Protein AF-A0AAD8H4C6-F1 (afdb_monomer_lite)

Foldseek 3Di:
DDDDDDDDDDDDDVCVVVVVVVCVVPDPPPVVVVVVLVVLLVCLLLCLLLQLLLQLLLVCLQDLDLVVSLVSSVVSLVVVLVVQLVVQLVVLVVQLVVLVVVLVVCVVVVVDDPVRSVVSVVPRDDSNVSSVSSSVSSNNSNVQLNVLSVPPSDSVVSSCSSLVVLVVVLVPDPDPCSVVSVVVNVVSVVVSVVSSVVSNVVSVVD

Sequence (206 aa):
MAVAIKVHDQPTKDLEEQTTKTLEVEEAFDYSKRSQWLRAYVLGANDGLLSTAALMMGVGAVKKDNKTMILTEITGLVAGACSMAIGEFVSVYSQYDTEMQQIKRESLHGNITKAELEVKKKKVPSPLKAAGTLAFMFAIGAVVPLLAAAFVMDYHVRLMVVIGFGGLSAMFGKAPMVKSILRVLVGGWLAMGITFGLTKLVGSGL

Radius of gyration: 26.82 Å; chains: 1; bounding box: 49×39×108 Å

Structure (mmCIF, N/CA/C/O backbone):
data_AF-A0AAD8H4C6-F1
#
_entry.id   AF-A0AAD8H4C6-F1
#
loop_
_atom_site.group_PDB
_atom_site.id
_atom_site.type_symbol
_atom_site.label_atom_id
_atom_site.label_alt_id
_atom_site.label_comp_id
_atom_site.label_asym_id
_atom_site.label_entity_id
_atom_site.label_seq_id
_atom_site.pdbx_PDB_ins_code
_atom_site.Cartn_x
_atom_site.Cartn_y
_atom_site.Cartn_z
_atom_site.occupancy
_atom_site.B_iso_or_equiv
_atom_site.auth_seq_id
_atom_site.auth_comp_id
_atom_site.auth_asym_id
_atom_site.auth_atom_id
_atom_site.pdbx_PDB_model_num
ATOM 1 N N . MET A 1 1 ? 7.008 19.297 -76.834 1.00 34.94 1 MET A N 1
ATOM 2 C CA . MET A 1 1 ? 7.487 20.622 -76.382 1.00 34.94 1 MET A CA 1
ATOM 3 C C . MET A 1 1 ? 6.260 21.483 -76.103 1.00 34.94 1 MET A C 1
ATOM 5 O O . MET A 1 1 ? 5.311 21.371 -76.865 1.00 34.94 1 MET A O 1
ATOM 9 N N . ALA A 1 2 ? 6.312 22.287 -75.037 1.00 29.27 2 ALA A N 1
ATOM 10 C CA . ALA A 1 2 ? 5.263 23.121 -74.425 1.00 29.27 2 ALA A CA 1
ATOM 11 C C . ALA A 1 2 ? 4.430 22.473 -73.295 1.00 29.27 2 ALA A C 1
ATOM 13 O O . ALA A 1 2 ? 3.871 21.389 -73.414 1.00 29.27 2 ALA A O 1
ATOM 14 N N . VAL A 1 3 ? 4.449 23.203 -72.178 1.00 39.72 3 VAL A N 1
ATOM 15 C CA . VAL A 1 3 ? 3.975 22.936 -70.817 1.00 39.72 3 VAL A CA 1
ATOM 16 C C . VAL A 1 3 ? 2.551 23.472 -70.654 1.00 39.72 3 VAL A C 1
ATOM 18 O O . VAL A 1 3 ? 2.250 24.541 -71.178 1.00 39.72 3 VAL A O 1
ATOM 21 N N . ALA A 1 4 ? 1.716 22.812 -69.849 1.00 31.25 4 ALA A N 1
ATOM 22 C CA . ALA A 1 4 ? 0.546 23.446 -69.243 1.00 31.25 4 ALA A CA 1
ATOM 23 C C . ALA A 1 4 ? 0.396 22.982 -67.787 1.00 31.25 4 ALA A C 1
ATOM 25 O O . ALA A 1 4 ? -0.053 21.875 -67.505 1.00 31.25 4 ALA A O 1
ATOM 26 N N . ILE A 1 5 ? 0.801 23.852 -66.862 1.00 40.16 5 ILE A N 1
ATOM 27 C CA . ILE A 1 5 ? 0.439 23.777 -65.448 1.00 40.16 5 ILE A CA 1
ATOM 28 C C . ILE A 1 5 ? -1.010 24.265 -65.342 1.00 40.16 5 ILE A C 1
ATOM 30 O O . ILE A 1 5 ? -1.299 25.415 -65.677 1.00 40.16 5 ILE A O 1
ATOM 34 N N . LYS A 1 6 ? -1.915 23.413 -64.856 1.00 32.06 6 LYS A N 1
ATOM 35 C CA . LYS A 1 6 ? -3.229 23.823 -64.349 1.00 32.06 6 LYS A CA 1
ATOM 36 C C . LYS A 1 6 ? -3.368 23.279 -62.927 1.00 32.06 6 LYS A C 1
ATOM 38 O O . LYS A 1 6 ? -3.459 22.076 -62.720 1.00 32.06 6 LYS A O 1
ATOM 43 N N . VAL A 1 7 ? -3.300 24.194 -61.966 1.00 45.22 7 VAL A N 1
ATOM 44 C CA . VAL A 1 7 ? -3.609 23.997 -60.542 1.00 45.22 7 VAL A CA 1
ATOM 45 C C . VAL A 1 7 ? -5.081 24.383 -60.312 1.00 45.22 7 VAL A C 1
ATOM 47 O O . VAL A 1 7 ? -5.582 25.239 -61.043 1.00 45.22 7 VAL A O 1
ATOM 50 N N . HIS A 1 8 ? -5.679 23.798 -59.259 1.00 32.38 8 HIS A N 1
ATOM 51 C CA . HIS A 1 8 ? -7.056 23.863 -58.708 1.00 32.38 8 HIS A CA 1
ATOM 52 C C . HIS A 1 8 ? -8.001 22.756 -59.212 1.00 32.38 8 HIS A C 1
ATOM 54 O O . HIS A 1 8 ? -8.168 22.614 -60.415 1.00 32.38 8 HIS A O 1
ATOM 60 N N . ASP A 1 9 ? -8.622 21.922 -58.361 1.00 35.44 9 ASP A N 1
ATOM 61 C CA . ASP A 1 9 ? -9.291 22.248 -57.086 1.00 35.44 9 ASP A CA 1
ATOM 62 C C . ASP A 1 9 ? -9.455 20.995 -56.165 1.00 35.44 9 ASP A C 1
ATOM 64 O O . ASP A 1 9 ? -10.153 20.067 -56.547 1.00 35.44 9 ASP A O 1
ATOM 68 N N . GLN A 1 10 ? -8.719 20.962 -55.032 1.00 32.72 10 GLN A N 1
ATOM 69 C CA . GLN A 1 10 ? -9.034 20.518 -53.638 1.00 32.72 10 GLN A CA 1
ATOM 70 C C . GLN A 1 10 ? -9.914 19.235 -53.343 1.00 32.72 10 GLN A C 1
ATOM 72 O O . GLN A 1 10 ? -10.581 18.688 -54.207 1.00 32.72 10 GLN A O 1
ATOM 77 N N . PRO A 1 11 ? -10.019 18.721 -52.092 1.00 44.47 11 PRO A N 1
ATOM 78 C CA . PRO A 1 11 ? -8.997 17.984 -51.329 1.00 44.47 11 PRO A CA 1
ATOM 79 C C . PRO A 1 11 ? -9.615 16.913 -50.387 1.00 44.47 11 PRO A C 1
ATOM 81 O O . PRO A 1 11 ? -10.035 17.263 -49.294 1.00 44.47 11 PRO A O 1
ATOM 84 N N . THR A 1 12 ? -9.734 15.623 -50.707 1.00 40.59 12 THR A N 1
ATOM 85 C CA . THR A 1 12 ? -10.383 14.726 -49.701 1.00 40.59 12 THR A CA 1
ATOM 86 C C . THR A 1 12 ? -9.982 13.264 -49.685 1.00 40.59 12 THR A C 1
ATOM 88 O O . THR A 1 12 ? -10.080 12.660 -48.624 1.00 40.59 12 THR A O 1
ATOM 91 N N . LYS A 1 13 ? -9.493 12.669 -50.776 1.00 34.38 13 LYS A N 1
ATOM 92 C CA . LYS A 1 13 ? -9.275 11.210 -50.774 1.00 34.38 13 LYS A CA 1
ATOM 93 C C . LYS A 1 13 ? -7.945 10.759 -50.172 1.00 34.38 13 LYS A C 1
ATOM 95 O O . LYS A 1 13 ? -7.903 9.722 -49.521 1.00 34.38 13 LYS A O 1
ATOM 100 N N . ASP A 1 14 ? -6.898 11.570 -50.281 1.00 37.19 14 ASP A N 1
ATOM 101 C CA . ASP A 1 14 ? -5.574 11.197 -49.759 1.00 37.19 14 ASP A CA 1
ATOM 102 C C . ASP A 1 14 ? -5.462 11.414 -48.240 1.00 37.19 14 ASP A C 1
ATOM 104 O O . ASP A 1 14 ? -4.653 10.777 -47.567 1.00 37.19 14 ASP A O 1
ATOM 108 N N . LEU A 1 15 ? -6.309 12.293 -47.690 1.00 39.88 15 LEU A N 1
ATOM 109 C CA . LEU A 1 15 ? -6.414 12.534 -46.252 1.00 39.88 15 LEU A CA 1
ATOM 110 C C . LEU A 1 15 ? -7.158 11.402 -45.544 1.00 39.88 15 LEU A C 1
ATOM 112 O O . LEU A 1 15 ? -6.781 11.087 -44.425 1.00 39.88 15 LEU A O 1
ATOM 116 N N . GLU A 1 16 ? -8.147 10.750 -46.159 1.00 37.53 16 GLU A N 1
ATOM 117 C CA . GLU A 1 16 ? -8.833 9.612 -45.530 1.00 37.53 16 GLU A CA 1
ATOM 118 C C . GLU A 1 16 ? -7.970 8.347 -45.551 1.00 37.53 16 GLU A C 1
ATOM 120 O O . GLU A 1 16 ? -7.850 7.687 -44.527 1.00 37.53 16 GLU A O 1
ATOM 125 N N . GLU A 1 17 ? -7.261 8.053 -46.644 1.00 33.56 17 GLU A N 1
ATOM 126 C CA . GLU A 1 17 ? -6.448 6.831 -46.725 1.00 33.56 17 GLU A CA 1
ATOM 127 C C . GLU A 1 17 ? -5.154 6.924 -45.887 1.00 33.56 17 GLU A C 1
ATOM 129 O O . GLU A 1 17 ? -4.733 5.939 -45.275 1.00 33.56 17 GLU A O 1
ATOM 134 N N . GLN A 1 18 ? -4.561 8.121 -45.752 1.00 32.34 18 GLN A N 1
ATOM 135 C CA . GLN A 1 18 ? -3.471 8.359 -44.795 1.00 32.34 18 GLN A CA 1
ATOM 136 C C . GLN A 1 18 ? -3.962 8.510 -43.352 1.00 32.34 18 GLN A C 1
ATOM 138 O O . GLN A 1 18 ? -3.238 8.110 -42.443 1.00 32.34 18 GLN A O 1
ATOM 143 N N . THR A 1 19 ? -5.176 9.012 -43.108 1.00 33.19 19 THR A N 1
ATOM 144 C CA . THR A 1 19 ? -5.755 9.033 -41.754 1.00 33.19 19 THR A CA 1
ATOM 145 C C . THR A 1 19 ? -6.093 7.615 -41.301 1.00 33.19 19 THR A C 1
ATOM 147 O O . THR A 1 19 ? -5.729 7.255 -40.191 1.00 33.19 19 THR A O 1
ATOM 150 N N . THR A 1 20 ? -6.632 6.745 -42.161 1.00 30.27 20 THR A N 1
ATOM 151 C CA . THR A 1 20 ? -6.874 5.333 -41.821 1.00 30.27 20 THR A CA 1
ATOM 152 C C . THR A 1 20 ? -5.569 4.566 -41.591 1.00 30.27 20 THR A C 1
ATOM 154 O O . THR A 1 20 ? -5.456 3.873 -40.587 1.00 30.27 20 THR A O 1
ATOM 157 N N . LYS A 1 21 ? -4.517 4.768 -42.400 1.00 32.38 21 LYS A N 1
ATOM 158 C CA . LYS A 1 21 ? -3.215 4.106 -42.158 1.00 32.38 21 LYS A CA 1
ATOM 159 C C . LYS A 1 21 ? -2.397 4.688 -40.999 1.00 32.38 21 LYS A C 1
ATOM 161 O O . LYS A 1 21 ? -1.545 3.992 -40.454 1.00 32.38 21 LYS A O 1
ATOM 166 N N . THR A 1 22 ? -2.640 5.939 -40.612 1.00 31.98 22 THR A N 1
ATOM 167 C CA . THR A 1 22 ? -2.015 6.558 -39.426 1.00 31.98 22 THR A CA 1
ATOM 168 C C . THR A 1 22 ? -2.805 6.245 -38.147 1.00 31.98 22 THR A C 1
ATOM 170 O O . THR A 1 22 ? -2.231 6.260 -37.061 1.00 31.98 22 THR A O 1
ATOM 173 N N . LEU A 1 23 ? -4.087 5.882 -38.272 1.00 36.38 23 LEU A N 1
ATOM 174 C CA . LEU A 1 23 ? -4.928 5.362 -37.190 1.00 36.38 23 LEU A CA 1
ATOM 175 C C . LEU A 1 23 ? -4.819 3.834 -37.014 1.00 36.38 23 LEU A C 1
ATOM 177 O O . LEU A 1 23 ? -5.221 3.319 -35.984 1.00 36.38 23 LEU A O 1
ATOM 181 N N . GLU A 1 24 ? -4.202 3.098 -37.942 1.00 34.03 24 GLU A N 1
ATOM 182 C CA . GLU A 1 24 ? -3.930 1.653 -37.802 1.00 34.03 24 GLU A CA 1
ATOM 183 C C . GLU A 1 24 ? -2.585 1.321 -37.122 1.00 34.03 24 GLU A C 1
ATOM 185 O O . GLU A 1 24 ? -2.180 0.161 -37.052 1.00 34.03 24 GLU A O 1
ATOM 190 N N . VAL A 1 25 ? -1.909 2.316 -36.535 1.00 37.41 25 VAL A N 1
ATOM 191 C CA . VAL A 1 25 ? -0.933 2.070 -35.448 1.00 37.41 25 VAL A CA 1
ATOM 192 C C . VAL A 1 25 ? -1.617 2.231 -34.076 1.00 37.41 25 VAL A C 1
ATOM 194 O O . VAL A 1 25 ? -0.977 2.486 -33.057 1.00 37.41 25 VAL A O 1
ATOM 197 N N . GLU A 1 26 ? -2.944 2.083 -34.041 1.00 36.41 26 GLU A N 1
ATOM 198 C CA . GLU A 1 26 ? -3.724 1.834 -32.837 1.00 36.41 26 GLU A CA 1
ATOM 199 C C . GLU A 1 26 ? -3.529 0.372 -32.403 1.00 36.41 26 GLU A C 1
ATOM 201 O O . GLU A 1 26 ? -3.857 -0.580 -33.103 1.00 36.41 26 GLU A O 1
ATOM 206 N N . GLU A 1 27 ? -2.935 0.228 -31.221 1.00 38.06 27 GLU A N 1
ATOM 207 C CA . GLU A 1 27 ? -3.156 -0.890 -30.310 1.00 38.06 27 GLU A CA 1
ATOM 208 C C . GLU A 1 27 ? -2.988 -2.315 -30.868 1.00 38.06 27 GLU A C 1
ATOM 210 O O . GLU A 1 27 ? -3.925 -3.109 -30.941 1.00 38.06 27 GLU A O 1
ATOM 215 N N . ALA A 1 28 ? -1.737 -2.773 -30.945 1.00 36.06 28 ALA A N 1
ATOM 216 C CA . ALA A 1 28 ? -1.475 -4.079 -30.341 1.00 36.06 28 ALA A CA 1
ATOM 217 C C . ALA A 1 28 ? -1.729 -3.935 -28.827 1.00 36.06 28 ALA A C 1
ATOM 219 O O . ALA A 1 28 ? -0.815 -3.636 -28.055 1.00 36.06 28 ALA A O 1
ATOM 220 N N . PHE A 1 29 ? -2.997 -4.034 -28.420 1.00 45.34 29 PHE A N 1
ATOM 221 C CA . PHE A 1 29 ? -3.447 -3.929 -27.038 1.00 45.34 29 PHE A CA 1
ATOM 222 C C . PHE A 1 29 ? -2.727 -5.001 -26.213 1.00 45.34 29 PHE A C 1
ATOM 224 O O . PHE A 1 29 ? -3.075 -6.181 -26.239 1.00 45.34 29 PHE A O 1
ATOM 231 N N . ASP A 1 30 ? -1.666 -4.608 -25.510 1.00 53.47 30 ASP A N 1
ATOM 232 C CA . ASP A 1 30 ? -0.865 -5.497 -24.672 1.00 53.47 30 ASP A CA 1
ATOM 233 C C . ASP A 1 30 ? -1.670 -5.833 -23.402 1.00 53.47 30 ASP A C 1
ATOM 235 O O . ASP A 1 30 ? -1.507 -5.231 -22.335 1.00 53.47 30 ASP A O 1
ATOM 239 N N . TYR A 1 31 ? -2.611 -6.775 -23.540 1.00 59.66 31 TYR A N 1
ATOM 240 C CA . TYR A 1 31 ? -3.469 -7.279 -22.463 1.00 59.66 31 TYR A CA 1
ATOM 241 C C . TYR A 1 31 ? -2.648 -7.750 -21.254 1.00 59.66 31 TYR A C 1
ATOM 243 O O . TYR A 1 31 ? -3.082 -7.567 -20.113 1.00 59.66 31 TYR A O 1
ATOM 251 N N . SER A 1 32 ? -1.448 -8.298 -21.482 1.00 60.59 32 SER A N 1
ATOM 252 C CA . SER A 1 32 ? -0.528 -8.724 -20.421 1.00 60.59 32 SER A CA 1
ATOM 253 C C . SER A 1 32 ? -0.016 -7.538 -19.618 1.00 60.59 32 SER A C 1
ATOM 255 O O . SER A 1 32 ? -0.129 -7.538 -18.389 1.00 60.59 32 SER A O 1
ATOM 257 N N . LYS A 1 33 ? 0.456 -6.483 -20.291 1.00 62.78 33 LYS A N 1
ATOM 258 C CA . LYS A 1 33 ? 0.896 -5.261 -19.613 1.00 62.78 33 LYS A CA 1
ATOM 259 C C . LYS A 1 33 ? -0.275 -4.609 -18.879 1.00 62.78 33 LYS A C 1
ATOM 261 O O . LYS A 1 33 ? -0.179 -4.364 -17.681 1.00 62.78 33 LYS A O 1
ATOM 266 N N . ARG A 1 34 ? -1.436 -4.434 -19.512 1.00 65.25 34 ARG A N 1
ATOM 267 C CA . ARG A 1 34 ? -2.611 -3.857 -18.834 1.00 65.25 34 ARG A CA 1
ATOM 268 C C . ARG A 1 34 ? -3.037 -4.675 -17.606 1.00 65.25 34 ARG A C 1
ATOM 270 O O . ARG A 1 34 ? -3.344 -4.089 -16.572 1.00 65.25 34 ARG A O 1
ATOM 277 N N . SER A 1 35 ? -2.983 -6.007 -17.677 1.00 64.06 35 SER A N 1
ATOM 278 C CA . SER A 1 35 ? -3.280 -6.895 -16.546 1.00 64.06 35 SER A CA 1
ATOM 279 C C . SER A 1 35 ? -2.246 -6.805 -15.418 1.00 64.06 35 SER A C 1
ATOM 281 O O . SER A 1 35 ? -2.625 -6.868 -14.248 1.00 64.06 35 SER A O 1
ATOM 283 N N . GLN A 1 36 ? -0.954 -6.668 -15.731 1.00 68.62 36 GLN A N 1
ATOM 284 C CA . GLN A 1 36 ? 0.105 -6.530 -14.723 1.00 68.62 36 GLN A CA 1
ATOM 285 C C . GLN A 1 36 ? -0.008 -5.211 -13.962 1.00 68.62 36 GLN A C 1
ATOM 287 O O . GLN A 1 36 ? 0.044 -5.207 -12.733 1.00 68.62 36 GLN A O 1
ATOM 292 N N . TRP A 1 37 ? -0.230 -4.111 -14.679 1.00 70.75 37 TRP A N 1
ATOM 293 C CA . TRP A 1 37 ? -0.406 -2.808 -14.053 1.00 70.75 37 TRP A CA 1
ATOM 294 C C . TRP A 1 37 ? -1.707 -2.785 -13.247 1.00 70.75 37 TRP A C 1
ATOM 296 O O . TRP A 1 37 ? -1.669 -2.461 -12.065 1.00 70.75 37 TRP A O 1
ATOM 306 N N . LEU A 1 38 ? -2.830 -3.252 -13.815 1.00 75.44 38 LEU A N 1
ATOM 307 C CA . LEU A 1 38 ? -4.114 -3.366 -13.106 1.00 75.44 38 LEU A CA 1
ATOM 308 C C . LEU A 1 38 ? -3.999 -4.182 -11.811 1.00 75.44 38 LEU A C 1
ATOM 310 O O . LEU A 1 38 ? -4.595 -3.816 -10.802 1.00 75.44 38 LEU A O 1
ATOM 314 N N . ARG A 1 39 ? -3.208 -5.260 -11.811 1.00 76.19 39 ARG A N 1
ATOM 315 C CA . ARG A 1 39 ? -2.949 -6.055 -10.604 1.00 76.19 39 ARG A CA 1
ATOM 316 C C . ARG A 1 39 ? -2.240 -5.235 -9.533 1.00 76.19 39 ARG A C 1
ATOM 318 O O . ARG A 1 39 ? -2.649 -5.310 -8.381 1.00 76.19 39 ARG A O 1
ATOM 325 N N . ALA A 1 40 ? -1.220 -4.462 -9.895 1.00 76.38 40 ALA A N 1
ATOM 326 C CA . ALA A 1 40 ? -0.517 -3.596 -8.952 1.00 76.38 40 ALA A CA 1
ATOM 327 C C . ALA A 1 40 ? -1.454 -2.530 -8.354 1.00 76.38 40 ALA A C 1
ATOM 329 O O . ALA A 1 40 ? -1.479 -2.359 -7.139 1.00 76.38 40 ALA A O 1
ATOM 330 N N . TYR A 1 41 ? -2.300 -1.894 -9.175 1.00 80.00 41 TYR A N 1
ATOM 331 C CA . TYR A 1 41 ? -3.308 -0.933 -8.699 1.00 80.00 41 TYR A CA 1
ATOM 332 C C . TYR A 1 41 ? -4.282 -1.560 -7.690 1.00 80.00 41 TYR A C 1
ATOM 334 O O . TYR A 1 41 ? -4.514 -1.006 -6.616 1.00 80.00 41 TYR A O 1
ATOM 342 N N . VAL A 1 42 ? -4.840 -2.727 -8.030 1.00 79.50 42 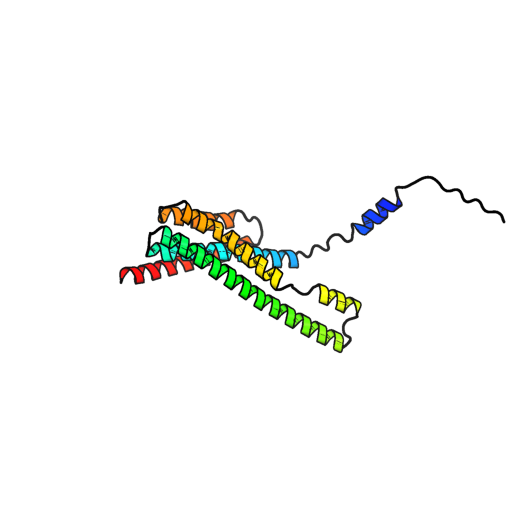VAL A N 1
ATOM 343 C CA . VAL A 1 42 ? -5.817 -3.435 -7.187 1.00 79.50 42 VAL A CA 1
ATOM 344 C C . VAL A 1 42 ? -5.184 -3.917 -5.883 1.00 79.50 42 VAL A C 1
ATOM 346 O O . VAL A 1 42 ? -5.808 -3.788 -4.833 1.00 79.50 42 VAL A O 1
ATOM 349 N N . LEU A 1 43 ? -3.955 -4.440 -5.931 1.00 79.31 43 LEU A N 1
ATOM 350 C CA . LEU A 1 43 ? -3.222 -4.837 -4.727 1.00 79.31 43 LEU A CA 1
ATOM 351 C C . LEU A 1 43 ? -2.939 -3.628 -3.831 1.00 79.31 43 LEU A C 1
ATOM 353 O O . LEU A 1 43 ? -3.213 -3.706 -2.643 1.00 79.31 43 LEU A O 1
ATOM 357 N N . GLY A 1 44 ? -2.516 -2.496 -4.404 1.00 84.38 44 GLY A N 1
ATOM 358 C CA . GLY A 1 44 ? -2.340 -1.233 -3.679 1.00 84.38 44 GLY A CA 1
ATOM 359 C C . GLY A 1 44 ? -3.582 -0.819 -2.898 1.00 84.38 44 GLY A C 1
ATOM 360 O O . GLY A 1 44 ? -3.527 -0.632 -1.684 1.00 84.38 44 GLY A O 1
ATOM 361 N N . ALA A 1 45 ? -4.723 -0.729 -3.582 1.00 86.12 45 ALA A N 1
ATOM 362 C CA . ALA A 1 45 ? -5.982 -0.345 -2.949 1.00 86.12 45 ALA A CA 1
ATOM 363 C C . ALA A 1 45 ? -6.455 -1.359 -1.898 1.00 86.12 45 ALA A C 1
ATOM 365 O O . ALA A 1 45 ? -6.909 -0.976 -0.820 1.00 86.12 45 ALA A O 1
ATOM 366 N N . ASN A 1 46 ? -6.330 -2.655 -2.178 1.00 84.88 46 ASN A N 1
ATOM 367 C CA . ASN A 1 46 ? -6.715 -3.685 -1.224 1.00 84.88 46 ASN A CA 1
ATOM 368 C C . ASN A 1 46 ? -5.828 -3.672 0.028 1.00 84.88 46 ASN A C 1
ATOM 370 O O . ASN A 1 46 ? -6.344 -3.798 1.136 1.00 84.88 46 ASN A O 1
ATOM 374 N N . ASP A 1 47 ? -4.519 -3.503 -0.138 1.00 87.06 47 ASP A N 1
ATOM 375 C CA . ASP A 1 47 ? -3.582 -3.444 0.980 1.00 87.06 47 ASP A CA 1
ATOM 376 C C . ASP A 1 47 ? -3.882 -2.234 1.863 1.00 87.06 47 ASP A C 1
ATOM 378 O O . ASP A 1 47 ? -3.956 -2.393 3.078 1.00 87.06 47 ASP A O 1
ATOM 382 N N . GLY A 1 48 ? -4.176 -1.071 1.269 1.00 89.56 48 GLY A N 1
ATOM 383 C CA . GLY A 1 48 ? -4.596 0.124 2.006 1.00 89.56 48 GLY A CA 1
ATOM 384 C C . GLY A 1 48 ? -5.863 -0.084 2.829 1.00 89.56 48 GLY A C 1
ATOM 385 O O . GLY A 1 48 ? -5.902 0.272 4.010 1.00 89.56 48 GLY A O 1
ATOM 386 N N . LEU A 1 49 ? -6.884 -0.708 2.237 1.00 87.44 49 LEU A N 1
ATOM 387 C CA . LEU A 1 49 ? -8.126 -1.052 2.929 1.00 87.44 49 LEU A CA 1
ATOM 388 C C . LEU A 1 49 ? -7.870 -2.034 4.077 1.00 87.44 49 LEU A C 1
ATOM 390 O O . LEU A 1 49 ? -8.293 -1.797 5.208 1.00 87.44 49 LEU A O 1
ATOM 394 N N . LEU A 1 50 ? -7.179 -3.140 3.795 1.00 85.56 50 LEU A N 1
ATOM 395 C CA . LEU A 1 50 ? -6.992 -4.225 4.749 1.00 85.56 50 LEU A CA 1
ATOM 396 C C . LEU A 1 50 ? -6.080 -3.811 5.906 1.00 85.56 50 LEU A C 1
ATOM 398 O O . LEU A 1 50 ? -6.388 -4.119 7.056 1.00 85.56 50 LEU A O 1
ATOM 402 N N . SER A 1 51 ? -4.988 -3.093 5.635 1.00 88.88 51 SER A N 1
ATOM 403 C CA . SER A 1 51 ? -4.046 -2.675 6.673 1.00 88.88 51 SER A CA 1
ATOM 404 C C . SER A 1 51 ? -4.661 -1.651 7.621 1.00 88.88 51 SER A C 1
ATOM 406 O O . SER A 1 51 ? -4.497 -1.764 8.836 1.00 88.88 51 SER A O 1
ATOM 408 N N . THR A 1 52 ? -5.398 -0.666 7.095 1.00 90.31 52 THR A N 1
ATOM 409 C CA . THR A 1 52 ? -6.045 0.352 7.938 1.00 90.31 52 THR A CA 1
ATOM 410 C C . THR A 1 52 ? -7.223 -0.223 8.713 1.00 90.31 52 THR A C 1
ATOM 412 O O . THR A 1 52 ? -7.349 0.042 9.906 1.00 90.31 52 THR A O 1
ATOM 415 N N . ALA A 1 53 ? -8.009 -1.113 8.106 1.00 86.75 53 ALA A N 1
ATOM 416 C CA . ALA A 1 53 ? -9.046 -1.858 8.809 1.00 86.75 53 ALA A CA 1
ATOM 417 C C . ALA A 1 53 ? -8.472 -2.769 9.913 1.00 86.75 53 ALA A C 1
ATOM 419 O O . ALA A 1 53 ? -9.049 -2.867 10.997 1.00 86.75 53 ALA A O 1
ATOM 420 N N . ALA A 1 54 ? -7.335 -3.432 9.668 1.00 86.44 54 ALA A N 1
ATOM 421 C CA . ALA A 1 54 ? -6.700 -4.305 10.657 1.00 86.44 54 ALA A CA 1
ATOM 422 C C . ALA A 1 54 ? -6.201 -3.491 11.853 1.00 86.44 54 ALA A C 1
ATOM 424 O O . ALA A 1 54 ? -6.406 -3.881 13.004 1.00 86.44 54 ALA A O 1
ATOM 425 N N . LEU A 1 55 ? -5.607 -2.328 11.576 1.00 88.44 55 LEU A N 1
ATOM 426 C CA . LEU A 1 55 ? -5.154 -1.398 12.598 1.00 88.44 55 LEU A CA 1
ATOM 427 C C . LEU A 1 55 ? -6.326 -0.841 13.417 1.00 88.44 55 LEU A C 1
ATOM 429 O O . LEU A 1 55 ? -6.269 -0.868 14.647 1.00 88.44 55 LEU A O 1
ATOM 433 N N . MET A 1 56 ? -7.413 -0.429 12.755 1.00 87.06 56 MET A N 1
ATOM 434 C CA . MET A 1 56 ? -8.655 0.001 13.405 1.00 87.06 56 MET A CA 1
ATOM 435 C C . MET A 1 56 ? -9.189 -1.077 14.352 1.00 87.06 56 MET A C 1
ATOM 437 O O . MET A 1 56 ? -9.560 -0.793 15.493 1.00 87.06 56 MET A O 1
ATOM 441 N N . MET A 1 57 ? -9.220 -2.332 13.898 1.00 83.81 57 MET A N 1
ATOM 442 C CA . MET A 1 57 ? -9.755 -3.423 14.699 1.00 83.81 57 MET A CA 1
ATOM 443 C C . MET A 1 57 ? -8.856 -3.760 15.894 1.00 83.81 57 MET A C 1
ATOM 445 O O . MET A 1 57 ? -9.377 -3.935 16.996 1.00 83.81 57 MET A O 1
ATOM 449 N N . GLY A 1 58 ? -7.535 -3.814 15.696 1.00 85.69 58 GLY A N 1
ATOM 450 C CA . GLY A 1 58 ? -6.566 -4.114 16.753 1.00 85.69 58 GLY A CA 1
ATOM 451 C C . GLY A 1 58 ? -6.511 -3.029 17.829 1.00 85.69 58 GLY A C 1
ATOM 452 O O . GLY A 1 58 ? -6.662 -3.319 19.013 1.00 85.69 58 GLY A O 1
ATOM 453 N N . VAL A 1 59 ? -6.369 -1.763 17.433 1.00 85.75 59 VAL A N 1
ATOM 454 C CA . VAL A 1 59 ? -6.306 -0.629 18.375 1.00 85.75 59 VAL A CA 1
ATOM 455 C C . VAL A 1 59 ? -7.652 -0.432 19.069 1.00 85.75 59 VAL A C 1
ATOM 457 O O . VAL A 1 59 ? -7.705 -0.277 20.291 1.00 85.75 59 VAL A O 1
ATOM 460 N N . GLY A 1 60 ? -8.748 -0.526 18.308 1.00 82.12 60 GLY A N 1
ATOM 461 C CA . GLY A 1 60 ? -10.110 -0.402 18.821 1.00 82.12 60 GLY A CA 1
ATOM 462 C C . GLY A 1 60 ? -10.521 -1.504 19.805 1.00 82.12 60 GLY A C 1
ATOM 463 O O . GLY A 1 60 ? -11.433 -1.295 20.607 1.00 82.12 60 GLY A O 1
ATOM 464 N N . ALA A 1 61 ? -9.835 -2.654 19.799 1.00 80.25 61 ALA A N 1
ATOM 465 C CA . ALA A 1 61 ? -10.062 -3.732 20.763 1.00 80.25 61 ALA A CA 1
ATOM 466 C C . ALA A 1 61 ? -9.620 -3.368 22.192 1.00 80.25 61 ALA A C 1
ATOM 468 O O . ALA A 1 61 ? -10.179 -3.901 23.153 1.00 80.25 61 ALA A O 1
ATOM 469 N N . VAL A 1 62 ? -8.638 -2.468 22.329 1.00 80.81 62 VAL A N 1
ATOM 470 C CA . VAL A 1 62 ? -8.041 -2.064 23.618 1.00 80.81 62 VAL A CA 1
ATOM 471 C C . VAL A 1 62 ? -8.445 -0.645 24.003 1.00 80.81 62 VAL A C 1
ATOM 473 O O . VAL A 1 62 ? -8.748 -0.385 25.165 1.00 80.81 62 VAL A O 1
ATOM 476 N N . LYS A 1 63 ? -8.500 0.284 23.042 1.00 78.38 63 LYS A N 1
ATOM 477 C CA . LYS A 1 63 ? -8.914 1.673 23.272 1.00 78.38 63 LYS A CA 1
ATOM 478 C C . LYS A 1 63 ? -10.067 2.060 22.357 1.00 78.38 63 LYS A C 1
ATOM 480 O O . LYS A 1 63 ? -9.942 2.049 21.141 1.00 78.38 63 LYS A O 1
ATOM 485 N N . LYS A 1 64 ? -11.175 2.492 22.962 1.00 74.62 64 LYS A N 1
ATOM 486 C CA . LYS A 1 64 ? -12.381 2.952 22.249 1.00 74.62 64 LYS A CA 1
ATOM 487 C C . LYS A 1 64 ? -12.432 4.467 22.019 1.00 74.62 64 LYS A C 1
ATOM 489 O O . LYS A 1 64 ? -13.456 4.977 21.587 1.00 74.62 64 LYS A O 1
ATOM 494 N N . ASP A 1 65 ? -11.356 5.186 22.326 1.00 83.25 65 ASP A N 1
ATOM 495 C CA . ASP A 1 65 ? -11.292 6.635 22.138 1.00 83.25 65 ASP A CA 1
ATOM 496 C C . ASP A 1 65 ? -11.155 7.003 20.649 1.00 83.25 65 ASP A C 1
ATOM 498 O O . ASP A 1 65 ? -10.218 6.572 19.972 1.00 83.25 65 ASP A O 1
ATOM 502 N N . ASN A 1 66 ? -12.075 7.831 20.146 1.00 79.88 66 ASN A N 1
ATOM 503 C CA . ASN A 1 66 ? -12.140 8.196 18.727 1.00 79.88 66 ASN A CA 1
ATOM 504 C C . ASN A 1 66 ? -10.902 8.975 18.265 1.00 79.88 66 ASN A C 1
ATOM 506 O O . ASN A 1 66 ? -10.433 8.775 17.146 1.00 79.88 66 ASN A O 1
ATOM 510 N N . LYS A 1 67 ? -10.340 9.844 19.120 1.00 84.94 67 LYS A N 1
ATOM 511 C CA . LYS A 1 67 ? -9.149 10.635 18.767 1.00 84.94 67 LYS A CA 1
ATOM 512 C C . LYS A 1 67 ? -7.930 9.733 18.589 1.00 84.94 67 LYS A C 1
ATOM 514 O O . LYS A 1 67 ? -7.189 9.886 17.622 1.00 84.94 67 LYS A O 1
ATOM 519 N N . THR A 1 68 ? -7.762 8.765 19.488 1.00 86.81 68 THR A N 1
ATOM 520 C CA . THR A 1 68 ? -6.704 7.751 19.401 1.00 86.81 68 THR A CA 1
ATOM 521 C C . THR A 1 68 ? -6.857 6.892 18.141 1.00 86.81 68 THR A C 1
ATOM 523 O O . THR A 1 68 ? -5.860 6.596 17.485 1.00 86.81 68 THR A O 1
ATOM 526 N N . MET A 1 69 ? -8.092 6.536 17.774 1.00 85.31 69 MET A N 1
ATOM 527 C CA . MET A 1 69 ? -8.405 5.761 16.565 1.00 85.31 69 MET A CA 1
ATOM 528 C C . MET A 1 69 ? -7.963 6.493 15.295 1.00 85.31 69 MET A C 1
ATOM 530 O O . MET A 1 69 ? -7.126 5.985 14.556 1.00 85.31 69 MET A O 1
ATOM 534 N N . ILE A 1 70 ? -8.456 7.721 15.096 1.00 88.50 70 ILE A N 1
ATOM 535 C CA . ILE A 1 70 ? -8.184 8.523 13.896 1.00 88.50 70 ILE A CA 1
ATOM 536 C C . ILE A 1 70 ? -6.687 8.813 13.776 1.00 88.50 70 ILE A C 1
ATOM 538 O O . ILE A 1 70 ? -6.111 8.667 12.700 1.00 88.50 70 ILE A O 1
ATOM 542 N N . LEU A 1 71 ? -6.028 9.181 14.881 1.00 91.44 71 LEU A N 1
ATOM 543 C CA . LEU A 1 71 ? -4.590 9.449 14.870 1.00 91.44 71 LEU A CA 1
ATOM 544 C C . LEU A 1 71 ? -3.792 8.204 14.466 1.00 91.44 71 LEU A C 1
ATOM 546 O O . LEU A 1 71 ? -2.840 8.298 13.688 1.00 91.44 71 LEU A O 1
ATOM 550 N N . THR A 1 72 ? -4.185 7.040 14.980 1.00 90.50 72 THR A N 1
ATOM 551 C CA . THR A 1 72 ? -3.492 5.785 14.692 1.00 90.50 72 THR A CA 1
ATOM 552 C C . THR A 1 72 ? -3.735 5.338 13.254 1.00 90.50 72 THR A C 1
ATOM 554 O O . THR A 1 72 ? -2.799 4.897 12.597 1.00 90.50 72 THR A O 1
ATOM 557 N N . GLU A 1 73 ? -4.941 5.525 12.722 1.00 90.44 73 GLU A N 1
ATOM 558 C CA . GLU A 1 73 ? -5.250 5.245 11.317 1.00 90.44 73 GLU A CA 1
ATOM 559 C C . GLU A 1 73 ? -4.501 6.159 10.352 1.00 90.44 73 GLU A C 1
ATOM 561 O O . GLU A 1 73 ? -3.922 5.662 9.391 1.00 90.44 73 GLU A O 1
ATOM 566 N N . ILE A 1 74 ? -4.435 7.468 10.617 1.00 93.69 74 ILE A N 1
ATOM 567 C CA . ILE A 1 74 ? -3.648 8.399 9.793 1.00 93.69 74 ILE A CA 1
ATOM 568 C C . ILE A 1 74 ? -2.164 8.020 9.845 1.00 93.69 74 ILE A C 1
ATOM 570 O O . ILE A 1 74 ? -1.499 7.969 8.811 1.00 93.69 74 ILE A O 1
ATOM 574 N N . THR A 1 75 ? -1.647 7.699 11.034 1.00 94.81 75 THR A N 1
ATOM 575 C CA . THR A 1 75 ? -0.251 7.271 11.204 1.00 94.81 75 THR A CA 1
ATOM 576 C C . THR A 1 75 ? 0.023 5.974 10.444 1.00 94.81 75 THR A C 1
ATOM 578 O O . THR A 1 75 ? 1.015 5.875 9.723 1.00 94.81 75 THR A O 1
ATOM 581 N N . GLY A 1 76 ? -0.876 4.995 10.557 1.00 92.88 76 GLY A N 1
ATOM 582 C CA . GLY A 1 76 ? -0.801 3.723 9.848 1.00 92.88 76 GLY A CA 1
ATOM 583 C C . GLY A 1 76 ? -0.920 3.876 8.336 1.00 92.88 76 GLY A C 1
ATOM 584 O O . GLY A 1 76 ? -0.199 3.201 7.606 1.00 92.88 76 GLY A O 1
ATOM 585 N N . LEU A 1 77 ? -1.765 4.795 7.857 1.00 94.44 77 LEU A N 1
ATOM 586 C CA . LEU A 1 77 ? -1.879 5.120 6.439 1.00 94.44 77 LEU A CA 1
ATOM 587 C C . LEU A 1 77 ? -0.558 5.670 5.915 1.00 94.44 77 LEU A C 1
ATOM 589 O O . LEU A 1 77 ? -0.048 5.161 4.923 1.00 94.44 77 LEU A O 1
ATOM 593 N N . VAL A 1 78 ? 0.006 6.688 6.570 1.00 95.38 78 VAL A N 1
ATOM 594 C CA . VAL A 1 78 ? 1.256 7.318 6.120 1.00 95.38 78 VAL A CA 1
ATOM 595 C C . VAL A 1 78 ? 2.403 6.310 6.160 1.00 95.38 78 VAL A C 1
ATOM 597 O O . VAL A 1 78 ? 3.135 6.175 5.181 1.00 95.38 78 VAL A O 1
ATOM 600 N N . ALA A 1 79 ? 2.533 5.557 7.254 1.00 95.00 79 ALA A N 1
ATOM 601 C CA . ALA A 1 79 ? 3.554 4.523 7.385 1.00 95.00 79 ALA A CA 1
ATOM 602 C C . ALA A 1 79 ? 3.404 3.429 6.314 1.00 95.00 79 ALA A C 1
ATOM 604 O O . ALA A 1 79 ? 4.386 3.061 5.668 1.00 95.00 79 ALA A O 1
ATOM 605 N N . GLY A 1 80 ? 2.179 2.947 6.087 1.00 92.75 80 GLY A N 1
ATOM 606 C CA . GLY A 1 80 ? 1.871 1.923 5.092 1.00 92.75 80 GLY A CA 1
ATOM 607 C C . GLY A 1 80 ? 2.109 2.396 3.658 1.00 92.75 80 GLY A C 1
ATOM 608 O O . GLY A 1 80 ? 2.806 1.722 2.903 1.00 92.75 80 GLY A O 1
ATOM 609 N N . ALA A 1 81 ? 1.631 3.591 3.303 1.00 92.88 81 ALA A N 1
ATOM 610 C CA . ALA A 1 81 ? 1.822 4.179 1.980 1.00 92.88 81 ALA A CA 1
ATOM 611 C C . ALA A 1 81 ? 3.310 4.397 1.668 1.00 92.88 81 ALA A C 1
ATOM 613 O O . ALA A 1 81 ? 3.769 4.044 0.582 1.00 92.88 81 ALA A O 1
ATOM 614 N N . CYS A 1 82 ? 4.082 4.922 2.627 1.00 93.31 82 CYS A N 1
ATOM 615 C CA . CYS A 1 82 ? 5.528 5.089 2.482 1.00 93.31 82 CYS A CA 1
ATOM 616 C C . CYS A 1 82 ? 6.245 3.742 2.335 1.00 93.31 82 CYS A C 1
ATOM 618 O O . CYS A 1 82 ? 7.087 3.592 1.452 1.00 93.31 82 CYS A O 1
ATOM 620 N N . SER A 1 83 ? 5.901 2.749 3.161 1.00 94.00 83 SER A N 1
ATOM 621 C CA . SER A 1 83 ? 6.490 1.408 3.081 1.00 94.00 83 SER A CA 1
ATOM 622 C C . SER A 1 83 ? 6.216 0.750 1.727 1.00 94.00 83 SER A C 1
ATOM 624 O O . SER A 1 83 ? 7.138 0.219 1.108 1.00 94.00 83 SER A O 1
ATOM 626 N N . MET A 1 84 ? 4.985 0.859 1.224 1.00 90.06 84 MET A N 1
ATOM 627 C CA . ME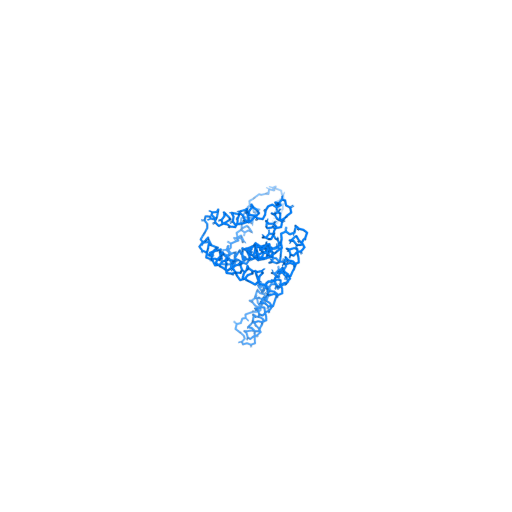T A 1 84 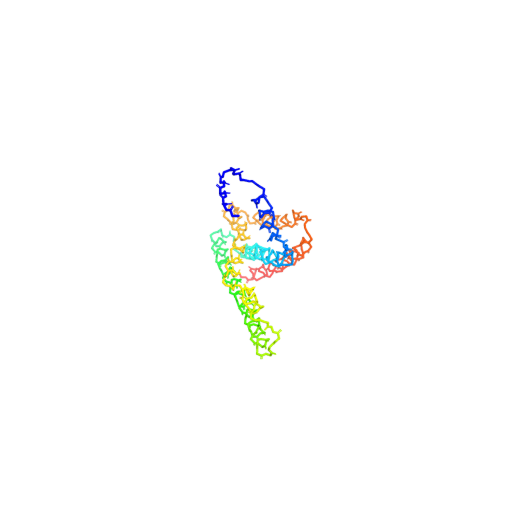? 4.599 0.315 -0.076 1.00 90.06 84 MET A CA 1
ATOM 628 C C . MET A 1 84 ? 5.292 1.041 -1.233 1.00 90.06 84 MET A C 1
ATOM 630 O O . MET A 1 84 ? 5.785 0.394 -2.156 1.00 90.06 84 MET A O 1
ATOM 634 N N . ALA A 1 85 ? 5.401 2.372 -1.163 1.00 89.56 85 ALA A N 1
ATOM 635 C CA . ALA A 1 85 ? 6.131 3.167 -2.148 1.00 89.56 85 ALA A CA 1
ATOM 636 C C . ALA A 1 85 ? 7.605 2.751 -2.226 1.00 89.56 85 ALA A C 1
ATOM 638 O O . ALA A 1 85 ? 8.140 2.551 -3.315 1.00 89.56 85 ALA A O 1
ATOM 639 N N . ILE A 1 86 ? 8.256 2.597 -1.070 1.00 91.75 86 ILE A N 1
ATOM 640 C CA . ILE A 1 86 ? 9.658 2.178 -0.989 1.00 91.75 86 ILE A CA 1
ATOM 641 C C . ILE A 1 86 ? 9.814 0.746 -1.508 1.00 91.75 86 ILE A C 1
ATOM 643 O O . ILE A 1 86 ? 10.715 0.486 -2.303 1.00 91.75 86 ILE A O 1
ATOM 647 N N . GLY A 1 87 ? 8.930 -0.171 -1.104 1.00 88.06 87 GLY A N 1
ATOM 648 C CA . GLY A 1 87 ? 8.954 -1.564 -1.549 1.00 88.06 87 GLY A CA 1
ATOM 649 C C . GLY A 1 87 ? 8.837 -1.694 -3.067 1.00 88.06 87 GLY A C 1
ATOM 650 O O . GLY A 1 87 ? 9.651 -2.378 -3.691 1.00 88.06 87 GLY A O 1
ATOM 651 N N . GLU A 1 88 ? 7.890 -0.977 -3.678 1.00 87.38 88 GLU A N 1
ATOM 652 C CA . GLU A 1 88 ? 7.754 -0.962 -5.134 1.00 87.38 88 GLU A CA 1
ATOM 653 C C . GLU A 1 88 ? 8.953 -0.292 -5.805 1.00 87.38 88 GLU A C 1
ATOM 655 O O . GLU A 1 88 ? 9.474 -0.814 -6.787 1.00 87.38 88 GLU A O 1
ATOM 660 N N . PHE A 1 89 ? 9.426 0.842 -5.280 1.00 89.56 89 PHE A N 1
ATOM 661 C CA . PHE A 1 89 ? 10.579 1.538 -5.844 1.00 89.56 89 PHE A CA 1
ATOM 662 C C . PHE A 1 89 ? 11.796 0.614 -5.917 1.00 89.56 89 PHE A C 1
ATOM 664 O O . PHE A 1 89 ? 12.407 0.497 -6.976 1.00 89.56 89 PHE A O 1
ATOM 671 N N . VAL A 1 90 ? 12.116 -0.077 -4.819 1.00 91.00 90 VAL A N 1
ATOM 672 C CA . VAL A 1 90 ? 13.249 -1.010 -4.751 1.00 91.00 90 VAL A CA 1
ATOM 673 C C . VAL A 1 90 ? 13.041 -2.194 -5.700 1.00 91.00 90 VAL A C 1
ATOM 675 O O . VAL A 1 90 ? 13.962 -2.557 -6.433 1.00 91.00 90 VAL A O 1
ATOM 678 N N . SER A 1 91 ? 11.831 -2.759 -5.741 1.00 87.44 91 SER A N 1
ATOM 679 C CA . SER A 1 91 ? 11.481 -3.866 -6.640 1.00 87.44 91 SER A CA 1
ATOM 680 C C . SER A 1 91 ? 11.636 -3.487 -8.118 1.00 87.44 91 SER A C 1
ATOM 682 O O . SER A 1 91 ? 12.319 -4.175 -8.880 1.00 87.44 91 SER A O 1
ATOM 684 N N . VAL A 1 92 ? 11.056 -2.359 -8.535 1.00 86.88 92 VAL A N 1
ATOM 685 C CA . VA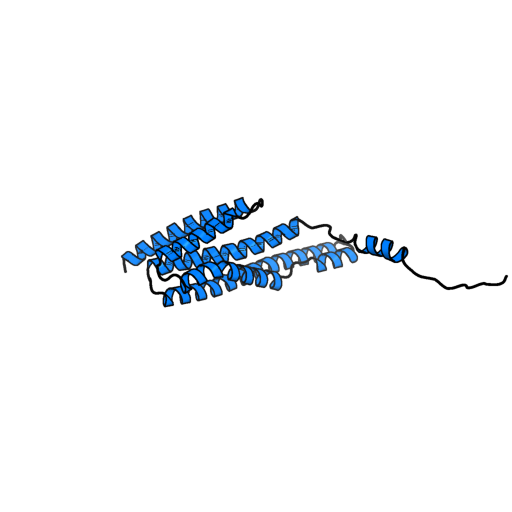L A 1 92 ? 11.107 -1.884 -9.925 1.00 86.88 92 VAL A CA 1
ATOM 686 C C . VAL A 1 92 ? 12.509 -1.416 -10.297 1.00 86.88 92 VAL A C 1
ATOM 688 O O . VAL A 1 92 ? 12.940 -1.628 -11.428 1.00 86.88 92 VAL A O 1
ATOM 691 N N . TYR A 1 93 ? 13.252 -0.828 -9.358 1.00 89.38 93 TYR A N 1
ATOM 692 C CA . TYR A 1 93 ? 14.648 -0.463 -9.577 1.00 89.38 93 TYR A CA 1
ATOM 693 C C . TYR A 1 93 ? 15.527 -1.699 -9.815 1.00 89.38 93 TYR A C 1
ATOM 695 O O . TYR A 1 93 ? 16.361 -1.692 -10.717 1.00 89.38 93 TYR A O 1
ATOM 703 N N . SER A 1 94 ? 15.302 -2.790 -9.076 1.00 89.62 94 SER A N 1
ATOM 704 C CA . SER A 1 94 ? 16.001 -4.062 -9.303 1.00 89.62 94 SER A CA 1
ATOM 705 C C . SER A 1 94 ? 15.657 -4.687 -10.664 1.00 89.62 94 SER A C 1
ATOM 707 O O . SER A 1 94 ? 16.550 -5.180 -11.361 1.00 89.62 94 SER A O 1
ATOM 709 N N . GLN A 1 95 ? 14.388 -4.610 -11.087 1.00 87.38 95 GLN A N 1
ATOM 710 C CA . GLN A 1 95 ? 13.971 -5.034 -12.431 1.00 87.38 95 GLN A CA 1
ATOM 711 C C . GLN A 1 95 ? 14.643 -4.186 -13.518 1.00 87.38 95 GLN A C 1
ATOM 713 O O . GLN A 1 95 ? 15.197 -4.732 -14.469 1.00 87.38 95 GLN A O 1
ATOM 718 N N . TYR A 1 96 ? 14.658 -2.863 -13.339 1.00 88.81 96 TYR A N 1
ATOM 719 C CA . TYR A 1 96 ? 15.326 -1.931 -14.243 1.00 88.81 96 TYR A CA 1
ATOM 720 C C . TYR A 1 96 ? 16.824 -2.241 -14.381 1.00 88.81 96 TYR A C 1
ATOM 722 O O . TYR A 1 96 ? 17.330 -2.294 -15.501 1.00 88.81 96 TYR A O 1
ATOM 730 N N . ASP A 1 97 ? 17.534 -2.481 -13.273 1.00 90.69 97 ASP A N 1
ATOM 731 C CA . ASP A 1 97 ? 18.960 -2.822 -13.323 1.00 90.69 97 ASP A CA 1
ATOM 732 C C . ASP A 1 97 ? 19.189 -4.145 -14.066 1.00 90.69 97 ASP A C 1
ATOM 734 O O . ASP A 1 97 ? 20.008 -4.204 -14.981 1.00 90.69 97 ASP A O 1
ATOM 738 N N . THR A 1 98 ? 18.393 -5.179 -13.777 1.00 89.31 98 THR A N 1
ATOM 739 C CA . THR A 1 98 ? 18.492 -6.478 -14.464 1.00 89.31 98 THR A CA 1
ATOM 740 C C . THR A 1 98 ? 18.283 -6.341 -15.977 1.00 89.31 98 THR A C 1
ATOM 742 O O . THR A 1 98 ? 19.078 -6.865 -16.762 1.00 89.31 98 THR A O 1
ATOM 745 N N . GLU A 1 99 ? 17.263 -5.587 -16.402 1.00 88.94 99 GLU A N 1
ATOM 746 C CA . GLU A 1 99 ? 16.999 -5.316 -17.819 1.00 88.94 99 GLU A CA 1
ATOM 747 C C . GLU A 1 99 ? 18.138 -4.520 -18.471 1.00 88.94 99 GLU A C 1
ATOM 749 O O . GLU A 1 99 ? 18.566 -4.850 -19.579 1.00 88.94 99 GLU A O 1
ATOM 754 N N . MET A 1 100 ? 18.685 -3.511 -17.786 1.00 89.25 100 MET A N 1
ATOM 755 C CA . MET A 1 100 ? 19.829 -2.736 -18.277 1.00 89.25 100 MET A CA 1
ATOM 756 C C . MET A 1 100 ? 21.079 -3.601 -18.451 1.00 89.25 100 MET A C 1
ATOM 758 O O . MET A 1 100 ? 21.764 -3.491 -19.474 1.00 89.25 100 MET A O 1
ATOM 762 N N . GLN A 1 101 ? 21.374 -4.481 -17.491 1.00 89.50 101 GLN A N 1
ATOM 763 C CA . GLN A 1 101 ? 22.504 -5.403 -17.602 1.00 89.50 101 GLN A CA 1
ATOM 764 C C . GLN A 1 101 ? 22.303 -6.396 -18.747 1.00 89.50 101 GLN A C 1
ATOM 766 O O . GLN A 1 101 ? 23.248 -6.675 -19.492 1.00 89.50 101 GLN A O 1
ATOM 771 N N . GLN A 1 102 ? 21.081 -6.899 -18.931 1.00 90.88 102 GLN A N 1
ATOM 772 C CA . GLN A 1 102 ? 20.758 -7.789 -20.039 1.00 90.88 102 GLN A CA 1
ATOM 773 C C . GLN A 1 102 ? 20.936 -7.085 -21.391 1.00 90.88 102 GLN A C 1
ATOM 775 O O . GLN A 1 102 ? 21.634 -7.605 -22.260 1.00 90.88 102 GLN A O 1
ATOM 780 N N . ILE A 1 103 ? 20.398 -5.873 -21.545 1.00 89.00 103 ILE A N 1
ATOM 781 C CA . ILE A 1 103 ? 20.555 -5.057 -22.755 1.00 89.00 103 ILE A CA 1
ATOM 782 C C . ILE A 1 103 ? 22.038 -4.787 -23.044 1.00 89.00 103 ILE A C 1
ATOM 784 O O . ILE A 1 103 ? 22.483 -4.907 -24.186 1.00 89.00 103 ILE A O 1
ATOM 788 N N . LYS A 1 104 ? 22.832 -4.464 -22.015 1.00 89.75 104 LYS A N 1
ATOM 789 C CA . LYS A 1 104 ? 24.276 -4.246 -22.158 1.00 89.75 104 LYS A CA 1
ATOM 790 C C . LYS A 1 104 ? 24.981 -5.505 -22.668 1.00 89.75 104 LYS A C 1
ATOM 792 O O . LYS A 1 104 ? 25.770 -5.406 -23.607 1.00 89.75 104 LYS A O 1
ATOM 797 N N . ARG A 1 105 ? 24.674 -6.682 -22.112 1.00 90.44 105 ARG A N 1
ATOM 798 C CA . ARG A 1 105 ? 25.232 -7.965 -22.577 1.00 90.44 105 ARG A CA 1
ATOM 799 C C . ARG A 1 105 ? 24.836 -8.284 -24.017 1.00 90.44 105 ARG A C 1
ATOM 801 O O . ARG A 1 105 ? 25.698 -8.659 -24.804 1.00 90.44 105 ARG A O 1
ATOM 808 N N . GLU A 1 106 ? 23.567 -8.114 -24.372 1.00 89.25 106 GLU A N 1
ATOM 809 C CA . GLU A 1 106 ? 23.078 -8.338 -25.739 1.00 89.25 106 GLU A CA 1
ATOM 810 C C . GLU A 1 106 ? 23.751 -7.386 -26.741 1.00 89.25 106 GLU A C 1
ATOM 812 O O . GLU A 1 106 ? 24.141 -7.816 -27.826 1.00 89.25 106 GLU A O 1
ATOM 817 N N . SER A 1 107 ? 23.966 -6.121 -26.354 1.00 87.06 107 SER A N 1
ATOM 818 C CA . SER A 1 107 ? 24.657 -5.133 -27.191 1.00 87.06 107 SER A CA 1
ATOM 819 C C . SER A 1 107 ? 26.142 -5.447 -27.401 1.00 87.06 107 SER A C 1
ATOM 821 O O . SER A 1 107 ? 26.653 -5.238 -28.498 1.00 87.06 107 SER A O 1
ATOM 823 N N . LEU A 1 108 ? 26.832 -5.985 -26.383 1.00 89.19 108 LEU A N 1
ATOM 824 C CA . LEU A 1 108 ? 28.239 -6.388 -26.492 1.00 89.19 108 LEU A CA 1
ATOM 825 C C . LEU A 1 108 ? 28.421 -7.612 -27.394 1.00 89.19 108 LEU A C 1
ATOM 827 O O . LEU A 1 108 ? 29.390 -7.672 -28.143 1.00 89.19 108 LEU A O 1
ATOM 831 N N . HIS A 1 109 ? 27.506 -8.582 -27.322 1.00 89.25 109 HIS A N 1
ATOM 832 C CA . HIS A 1 109 ? 27.572 -9.800 -28.135 1.00 89.25 109 HIS A CA 1
ATOM 833 C C . HIS A 1 109 ? 27.080 -9.605 -29.578 1.00 89.25 109 HIS A C 1
ATOM 835 O O . HIS A 1 109 ? 27.106 -10.552 -30.355 1.00 89.25 109 HIS A O 1
ATOM 841 N N . GLY A 1 110 ? 26.628 -8.401 -29.951 1.00 85.31 110 GLY A N 1
ATOM 842 C CA . GLY A 1 110 ? 26.074 -8.137 -31.282 1.00 85.31 110 GLY A CA 1
ATOM 843 C C . GLY A 1 110 ? 24.722 -8.816 -31.536 1.00 85.31 110 GLY A C 1
ATOM 844 O O . GLY A 1 110 ? 24.306 -8.920 -32.684 1.00 85.31 110 GLY A O 1
ATOM 845 N N . ASN A 1 111 ? 24.028 -9.258 -30.481 1.00 85.19 111 ASN A N 1
ATOM 846 C CA . ASN A 1 111 ? 22.766 -10.001 -30.578 1.00 85.19 111 ASN A CA 1
ATOM 847 C C . ASN A 1 111 ? 21.545 -9.105 -30.851 1.00 85.19 111 ASN A C 1
ATOM 849 O O . ASN A 1 111 ? 20.457 -9.627 -31.072 1.00 85.19 111 ASN A O 1
ATOM 853 N N . ILE A 1 112 ? 21.700 -7.779 -30.787 1.00 86.62 112 ILE A N 1
ATOM 854 C CA . ILE A 1 112 ? 20.627 -6.802 -31.014 1.00 86.62 112 ILE A CA 1
ATOM 855 C C . ILE A 1 112 ? 21.120 -5.644 -31.880 1.00 86.62 112 ILE A C 1
ATOM 857 O O . ILE A 1 112 ? 22.239 -5.149 -31.720 1.00 86.62 112 ILE A O 1
ATOM 861 N N . THR A 1 113 ? 20.269 -5.187 -32.794 1.00 89.25 113 THR A N 1
ATOM 862 C CA . THR A 1 113 ? 20.554 -4.026 -33.649 1.00 89.25 113 THR A CA 1
ATOM 863 C C . THR A 1 113 ? 20.413 -2.700 -32.888 1.00 89.25 113 THR A C 1
ATOM 865 O O . THR A 1 113 ? 19.780 -2.623 -31.835 1.00 89.25 113 THR A O 1
ATOM 868 N N . LYS A 1 114 ? 20.977 -1.603 -33.425 1.00 85.56 114 LYS A N 1
ATOM 869 C CA . LYS A 1 114 ? 20.856 -0.260 -32.812 1.00 85.56 114 LYS A CA 1
ATOM 870 C C . LYS A 1 114 ? 19.396 0.189 -32.654 1.00 85.56 114 LYS A C 1
ATOM 872 O O . LYS A 1 114 ? 19.058 0.787 -31.638 1.00 85.56 114 LYS A O 1
ATOM 877 N N . ALA A 1 115 ? 18.540 -0.141 -33.622 1.00 85.81 115 ALA A N 1
ATOM 878 C CA . ALA A 1 115 ? 17.110 0.148 -33.553 1.00 85.81 115 ALA A CA 1
ATOM 879 C C . ALA A 1 115 ? 16.424 -0.630 -32.412 1.00 85.81 115 ALA A C 1
ATOM 881 O O . ALA A 1 115 ? 15.677 -0.050 -31.627 1.00 85.81 115 ALA A O 1
ATOM 882 N N . GLU A 1 116 ? 16.730 -1.921 -32.249 1.00 82.69 116 GLU A N 1
ATOM 883 C CA . GLU A 1 116 ? 16.188 -2.743 -31.154 1.00 82.69 116 GLU A CA 1
ATOM 884 C C . GLU A 1 116 ? 16.692 -2.300 -29.777 1.00 82.69 116 GLU A C 1
ATOM 886 O O . GLU A 1 116 ? 15.940 -2.321 -28.799 1.00 82.69 116 GLU A O 1
ATOM 891 N N . LEU A 1 117 ? 17.945 -1.846 -29.697 1.00 85.00 117 LEU A N 1
ATOM 892 C CA . LEU A 1 117 ? 18.536 -1.290 -28.483 1.00 85.00 117 LEU A CA 1
ATOM 893 C C . LEU A 1 117 ? 17.779 -0.043 -27.999 1.00 85.00 117 LEU A C 1
ATOM 895 O O . LEU A 1 117 ? 17.495 0.083 -26.804 1.00 85.00 117 LEU A O 1
ATOM 899 N N . GLU A 1 118 ? 17.432 0.870 -28.910 1.00 83.12 118 GLU A N 1
ATOM 900 C CA . GLU A 1 118 ? 16.653 2.070 -28.584 1.00 83.12 118 GLU A CA 1
ATOM 901 C C . GLU A 1 118 ? 15.227 1.732 -28.141 1.00 83.12 118 GLU A C 1
ATOM 903 O O . GLU A 1 118 ? 14.723 2.312 -27.174 1.00 83.12 118 GLU A O 1
ATOM 908 N N . VAL A 1 119 ? 14.592 0.750 -28.787 1.00 84.81 119 VAL A N 1
ATOM 909 C CA . VAL A 1 119 ? 13.260 0.268 -28.395 1.00 84.81 119 VAL A CA 1
ATOM 910 C C . VAL A 1 119 ? 13.295 -0.372 -27.003 1.00 84.81 119 VAL A C 1
ATOM 912 O O . VAL A 1 119 ? 12.464 -0.028 -26.158 1.00 84.81 119 VAL A O 1
ATOM 915 N N . LYS A 1 120 ? 14.275 -1.242 -26.709 1.00 83.12 120 LYS A N 1
ATOM 916 C CA . LYS A 1 120 ? 14.422 -1.862 -25.379 1.00 83.12 120 LYS A CA 1
ATOM 917 C C . LYS A 1 120 ? 14.693 -0.826 -24.286 1.00 83.12 120 LYS A C 1
ATOM 919 O O . LYS A 1 120 ? 14.046 -0.879 -23.243 1.00 83.12 120 LYS A O 1
ATOM 924 N N . LYS A 1 121 ? 15.554 0.169 -24.537 1.00 81.75 121 LYS A N 1
ATOM 925 C CA . LYS A 1 121 ? 15.792 1.278 -23.593 1.00 81.75 121 LYS A CA 1
ATOM 926 C C . LYS A 1 121 ? 14.550 2.125 -23.321 1.00 81.75 121 LYS A C 1
ATOM 928 O O . LYS A 1 121 ? 14.425 2.643 -22.220 1.00 81.75 121 LYS A O 1
ATOM 933 N N . LYS A 1 122 ? 13.638 2.279 -24.286 1.00 80.88 122 LYS A N 1
ATOM 934 C CA . LYS A 1 122 ? 12.365 2.991 -24.069 1.00 80.88 122 LYS A CA 1
ATOM 935 C C . LYS A 1 122 ? 11.341 2.175 -23.275 1.00 80.88 122 LYS A C 1
ATOM 937 O O . LYS A 1 122 ? 10.453 2.769 -22.669 1.00 80.88 122 LYS A O 1
ATOM 942 N N . LYS A 1 123 ? 11.424 0.838 -23.293 1.00 80.44 123 LYS A N 1
ATOM 943 C CA . LYS A 1 123 ? 10.425 -0.049 -22.668 1.00 80.44 123 LYS A CA 1
ATOM 944 C C . LYS A 1 123 ? 10.641 -0.265 -21.165 1.00 80.44 123 LYS A C 1
ATOM 946 O O . LYS A 1 123 ? 9.706 -0.703 -20.494 1.00 80.44 123 LYS A O 1
ATOM 951 N N . VAL A 1 124 ? 11.828 0.053 -20.658 1.00 79.81 124 VAL A N 1
ATOM 952 C CA . VAL A 1 124 ? 12.206 -0.194 -19.262 1.00 79.81 124 VAL A CA 1
ATOM 953 C C . VAL A 1 124 ? 11.278 0.500 -18.264 1.00 79.81 124 VAL A C 1
ATOM 955 O O . VAL A 1 124 ? 10.788 1.607 -18.522 1.00 79.81 124 VAL A O 1
ATOM 958 N N . PRO A 1 125 ? 10.989 -0.148 -17.126 1.00 78.19 125 PRO A N 1
ATOM 959 C CA . PRO A 1 125 ? 10.016 0.358 -16.178 1.00 78.19 125 PRO A CA 1
ATOM 960 C C . PRO A 1 125 ? 10.535 1.619 -15.476 1.00 78.19 125 PRO A C 1
ATOM 962 O O . PRO A 1 125 ? 11.734 1.803 -15.283 1.00 78.19 125 PRO A O 1
ATOM 965 N N . SER A 1 126 ? 9.612 2.503 -15.082 1.00 84.06 126 SER A N 1
ATOM 966 C CA . SER A 1 126 ? 9.940 3.748 -14.374 1.00 84.06 126 SER A CA 1
ATOM 967 C C . SER A 1 126 ? 9.654 3.598 -12.869 1.00 84.06 126 SER A C 1
ATOM 969 O O . SER A 1 126 ? 8.482 3.578 -12.483 1.00 84.06 126 SER A O 1
ATOM 971 N N . PRO A 1 127 ? 10.687 3.515 -12.003 1.00 86.69 127 PRO A N 1
ATOM 972 C CA . PRO A 1 127 ? 10.507 3.167 -10.589 1.00 86.69 127 PRO A CA 1
ATOM 973 C C . PRO A 1 127 ? 9.669 4.182 -9.811 1.00 86.69 127 PRO A C 1
ATOM 975 O O . PRO A 1 127 ? 8.741 3.819 -9.095 1.00 86.69 127 PRO A O 1
ATOM 978 N N . LEU A 1 128 ? 9.952 5.475 -9.993 1.00 87.12 128 LEU A N 1
ATOM 979 C CA . LEU A 1 128 ? 9.283 6.538 -9.242 1.00 87.12 128 LEU A CA 1
ATOM 980 C C . LEU A 1 128 ? 7.783 6.629 -9.572 1.00 87.12 128 LEU A C 1
ATOM 982 O O . LEU A 1 128 ? 6.961 6.851 -8.686 1.00 87.12 128 LEU A O 1
ATOM 986 N N . LYS A 1 129 ? 7.418 6.433 -10.848 1.00 85.38 129 LYS A N 1
ATOM 987 C CA . LYS A 1 129 ? 6.016 6.475 -11.288 1.00 85.38 129 LYS A CA 1
ATOM 988 C C . LYS A 1 129 ? 5.232 5.281 -10.751 1.00 85.38 129 LYS A C 1
ATOM 990 O O . LYS A 1 129 ? 4.096 5.464 -10.320 1.00 85.38 129 LYS A O 1
ATOM 995 N N . ALA A 1 130 ? 5.833 4.089 -10.752 1.00 84.44 130 ALA A N 1
ATOM 996 C CA . AL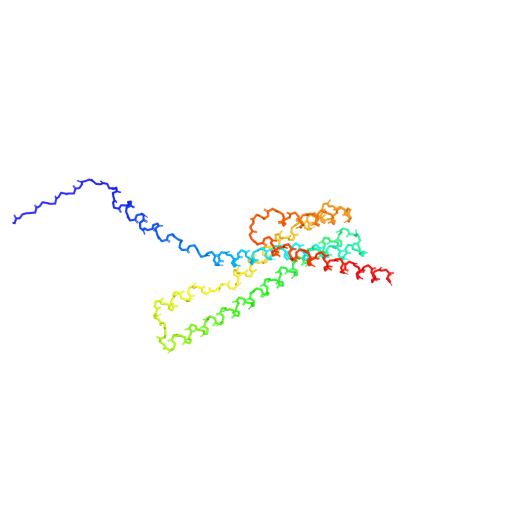A A 1 130 ? 5.225 2.894 -10.175 1.00 84.44 130 ALA A CA 1
ATOM 997 C C . ALA A 1 130 ? 4.987 3.074 -8.665 1.00 84.44 130 ALA A C 1
ATOM 999 O O . ALA A 1 130 ? 3.854 2.960 -8.203 1.00 84.44 130 ALA A O 1
ATOM 1000 N N . ALA A 1 131 ? 6.016 3.489 -7.923 1.00 85.81 131 ALA A N 1
ATOM 1001 C CA . ALA A 1 131 ? 5.930 3.723 -6.484 1.00 85.81 131 ALA A CA 1
ATOM 1002 C C . ALA A 1 131 ? 4.863 4.762 -6.100 1.00 85.81 131 ALA A C 1
ATOM 1004 O O . ALA A 1 131 ? 4.017 4.496 -5.245 1.00 85.81 131 ALA A O 1
ATOM 1005 N N . GLY A 1 132 ? 4.857 5.927 -6.759 1.00 87.12 132 GLY A N 1
ATOM 1006 C CA . GLY A 1 132 ? 3.874 6.980 -6.479 1.00 87.12 132 GLY A CA 1
ATOM 1007 C C . GLY A 1 132 ? 2.438 6.543 -6.774 1.00 87.12 132 GLY A C 1
ATOM 1008 O O . GLY A 1 132 ? 1.512 6.879 -6.039 1.00 87.12 132 GLY A O 1
ATOM 1009 N N . THR A 1 133 ? 2.262 5.729 -7.811 1.00 87.25 133 THR A N 1
ATOM 1010 C CA . THR A 1 133 ? 0.965 5.165 -8.180 1.00 87.25 133 THR A CA 1
ATOM 1011 C C . THR A 1 133 ? 0.423 4.211 -7.112 1.00 87.25 133 THR A C 1
ATOM 1013 O O . THR A 1 133 ? -0.747 4.307 -6.740 1.00 87.25 133 THR A O 1
ATOM 1016 N N . LEU A 1 134 ? 1.258 3.304 -6.601 1.00 85.94 134 LEU A N 1
ATOM 1017 C CA . LEU A 1 134 ? 0.860 2.358 -5.556 1.00 85.94 134 LEU A CA 1
ATOM 1018 C C . LEU A 1 134 ? 0.568 3.056 -4.231 1.00 85.94 134 LEU A C 1
ATOM 1020 O O . LEU A 1 134 ? -0.448 2.757 -3.611 1.00 85.94 134 LEU A O 1
ATOM 1024 N N . ALA A 1 135 ? 1.383 4.041 -3.848 1.00 89.31 135 ALA A N 1
ATOM 1025 C CA . ALA A 1 135 ? 1.125 4.863 -2.667 1.00 89.31 135 ALA A CA 1
ATOM 1026 C C . ALA A 1 135 ? -0.238 5.570 -2.747 1.00 89.31 135 ALA A C 1
ATOM 1028 O O . ALA A 1 135 ? -0.991 5.609 -1.774 1.00 89.31 135 ALA A O 1
ATOM 1029 N N . PHE A 1 136 ? -0.583 6.095 -3.925 1.00 91.94 136 PHE A N 1
ATOM 1030 C CA . PHE A 1 136 ? -1.866 6.749 -4.160 1.00 91.94 136 PHE A CA 1
ATOM 1031 C C . PHE A 1 136 ? -3.043 5.766 -4.095 1.00 91.94 136 PHE A C 1
ATOM 1033 O O . PHE A 1 136 ? -4.052 6.053 -3.453 1.00 91.94 136 PHE A O 1
ATOM 1040 N N . MET A 1 137 ? -2.911 4.581 -4.696 1.00 91.31 137 MET A N 1
ATOM 1041 C CA . MET A 1 137 ? -3.947 3.542 -4.621 1.00 91.31 137 MET A CA 1
ATOM 1042 C C . MET A 1 137 ? -4.144 3.024 -3.201 1.00 91.31 137 MET A C 1
ATOM 1044 O O . MET A 1 137 ? -5.281 2.852 -2.771 1.00 91.31 137 MET A O 1
ATOM 1048 N N . PHE A 1 138 ? -3.055 2.843 -2.456 1.00 92.44 138 PHE A N 1
ATOM 1049 C CA . PHE A 1 138 ? -3.096 2.514 -1.037 1.00 92.44 138 PHE A CA 1
ATOM 1050 C C . PHE A 1 138 ? -3.883 3.562 -0.247 1.00 92.44 138 PHE A C 1
ATOM 1052 O O . PHE A 1 138 ? -4.794 3.216 0.505 1.00 92.44 138 PHE A O 1
ATOM 1059 N N . ALA A 1 139 ? -3.597 4.849 -0.467 1.00 92.75 139 ALA A N 1
ATOM 1060 C CA . ALA A 1 139 ? -4.332 5.929 0.180 1.00 92.75 139 ALA A CA 1
ATOM 1061 C C . ALA A 1 139 ? -5.830 5.895 -0.167 1.00 92.75 139 ALA A C 1
ATOM 1063 O O . ALA A 1 139 ? -6.649 6.042 0.735 1.00 92.75 139 ALA A O 1
ATOM 1064 N N . ILE A 1 140 ? -6.196 5.632 -1.431 1.00 91.31 140 ILE A N 1
ATOM 1065 C CA . ILE A 1 140 ? -7.600 5.460 -1.852 1.00 91.31 140 ILE A CA 1
ATOM 1066 C C . ILE A 1 140 ? -8.268 4.309 -1.093 1.00 91.31 140 ILE A C 1
ATOM 1068 O O . ILE A 1 140 ? -9.377 4.469 -0.588 1.00 91.31 140 ILE A O 1
ATOM 1072 N N . GLY A 1 141 ? -7.598 3.160 -0.985 1.00 87.94 141 GLY A N 1
ATOM 1073 C CA . GLY A 1 141 ? -8.107 2.005 -0.245 1.00 87.94 141 GLY A CA 1
ATOM 1074 C C . GLY A 1 141 ? -8.363 2.299 1.233 1.00 87.94 141 GLY A C 1
ATOM 1075 O O . GLY A 1 141 ? -9.355 1.849 1.806 1.00 87.94 141 GLY A O 1
ATOM 1076 N N . ALA A 1 142 ? -7.500 3.116 1.830 1.00 91.38 142 ALA A N 1
ATOM 1077 C CA . ALA A 1 142 ? -7.586 3.524 3.224 1.00 91.38 142 ALA A CA 1
ATOM 1078 C C . ALA A 1 142 ? -8.683 4.568 3.520 1.00 91.38 142 ALA A C 1
ATOM 1080 O O . ALA A 1 142 ? -9.021 4.776 4.686 1.00 91.38 142 ALA A O 1
ATOM 1081 N N . VAL A 1 143 ? -9.274 5.209 2.501 1.00 90.81 143 VAL A N 1
ATOM 1082 C CA . VAL A 1 143 ? -10.337 6.217 2.690 1.00 90.81 143 VAL A CA 1
ATOM 1083 C C . VAL A 1 143 ? -11.548 5.624 3.403 1.00 90.81 143 VAL A C 1
ATOM 1085 O O . VAL A 1 143 ? -12.143 6.289 4.246 1.00 90.81 143 VAL A O 1
ATOM 1088 N N . VAL A 1 144 ? -11.921 4.382 3.085 1.00 88.50 144 VAL A N 1
ATOM 1089 C CA . VAL A 1 144 ? -13.136 3.762 3.632 1.00 88.50 144 VAL A CA 1
ATOM 1090 C C . VAL A 1 144 ? -13.026 3.543 5.149 1.00 88.50 144 VAL A C 1
ATOM 1092 O O . VAL A 1 144 ? -13.916 4.018 5.860 1.00 88.50 144 VAL A O 1
ATOM 1095 N N . PRO A 1 145 ? -11.964 2.907 5.686 1.00 87.94 145 PRO A N 1
ATOM 1096 C CA . PRO A 1 145 ? -11.772 2.805 7.134 1.00 87.94 145 PRO A CA 1
ATOM 1097 C C . PRO A 1 145 ? -11.653 4.167 7.818 1.00 87.94 145 PRO A C 1
ATOM 1099 O O . PRO A 1 145 ? -12.315 4.378 8.830 1.00 87.94 145 PRO A O 1
ATOM 1102 N N . LEU A 1 146 ? -10.937 5.121 7.211 1.00 89.31 146 LEU A N 1
ATOM 1103 C CA . LEU A 1 146 ? -10.799 6.480 7.749 1.00 89.31 146 LEU A CA 1
ATOM 1104 C C . LEU A 1 146 ? -12.132 7.218 7.869 1.00 89.31 146 LEU A C 1
ATOM 1106 O O . LEU A 1 146 ? -12.409 7.850 8.889 1.00 89.31 146 LEU A O 1
ATOM 1110 N N . LEU A 1 147 ? -12.983 7.140 6.843 1.00 88.75 147 LEU A N 1
ATOM 1111 C CA . LEU A 1 147 ? -14.326 7.715 6.907 1.00 88.75 147 LEU A CA 1
ATOM 1112 C C . LEU A 1 147 ? -15.168 7.016 7.973 1.00 88.75 147 LEU A C 1
ATOM 1114 O O . LEU A 1 147 ? -15.891 7.681 8.714 1.00 88.75 147 LEU A O 1
ATOM 1118 N N . ALA A 1 148 ? -15.061 5.692 8.080 1.00 86.31 148 ALA A N 1
ATOM 1119 C CA . ALA A 1 148 ? -15.770 4.944 9.107 1.00 86.31 148 ALA A CA 1
ATOM 1120 C C . ALA A 1 148 ? -15.324 5.381 10.516 1.00 86.31 148 ALA A C 1
ATOM 1122 O O . ALA A 1 148 ? -16.172 5.587 11.381 1.00 86.31 148 ALA A O 1
ATOM 1123 N N . ALA A 1 149 ? -14.027 5.601 10.742 1.00 84.62 149 ALA A N 1
ATOM 1124 C CA . ALA A 1 149 ? -13.487 6.122 11.998 1.00 84.62 149 ALA A CA 1
ATOM 1125 C C . ALA A 1 149 ? -13.905 7.559 12.306 1.00 84.62 149 ALA A C 1
ATOM 1127 O O . ALA A 1 149 ? -14.151 7.883 13.469 1.00 84.62 149 ALA A O 1
ATOM 1128 N N . ALA A 1 150 ? -14.026 8.404 11.284 1.00 85.56 150 ALA A N 1
ATOM 1129 C CA . ALA A 1 150 ? -14.437 9.791 11.453 1.00 85.56 150 ALA A CA 1
ATOM 1130 C C . ALA A 1 150 ? -15.936 9.940 11.770 1.00 85.56 150 ALA A C 1
ATOM 1132 O O . ALA A 1 150 ? -16.302 10.769 12.602 1.00 85.56 150 ALA A O 1
ATOM 1133 N N . PHE A 1 151 ? -16.802 9.153 11.122 1.00 86.00 151 PHE A N 1
ATOM 1134 C CA . PHE A 1 151 ? -18.257 9.343 11.188 1.00 86.00 151 PHE A CA 1
ATOM 1135 C C . PHE A 1 151 ? -18.989 8.356 12.101 1.00 86.00 151 PHE A C 1
ATOM 1137 O O . PHE A 1 151 ? -20.051 8.688 12.626 1.00 86.00 151 PHE A O 1
ATOM 1144 N N . VAL A 1 152 ? -18.457 7.149 12.311 1.00 83.06 152 VAL A N 1
ATOM 1145 C CA . VAL A 1 152 ? -19.133 6.114 13.102 1.00 83.06 152 VAL A CA 1
ATOM 1146 C C . VAL A 1 152 ? -18.480 6.023 14.471 1.00 83.06 152 VAL A C 1
ATOM 1148 O O . VAL A 1 152 ? -17.383 5.492 14.605 1.00 83.06 152 VAL A O 1
ATOM 1151 N N . MET A 1 153 ? -19.157 6.529 15.504 1.00 76.25 153 MET A N 1
ATOM 1152 C CA . MET A 1 153 ? -18.638 6.517 16.880 1.00 76.25 153 MET A CA 1
ATOM 1153 C C . MET A 1 153 ? -18.671 5.111 17.493 1.00 76.25 153 MET A C 1
ATOM 1155 O O . MET A 1 153 ? -17.722 4.709 18.170 1.00 76.25 153 MET A O 1
ATOM 1159 N N . ASP A 1 154 ? -19.724 4.335 17.219 1.00 82.50 154 ASP A N 1
ATOM 1160 C CA . ASP A 1 154 ? -19.849 2.975 17.743 1.00 82.50 154 ASP A CA 1
ATOM 1161 C C . ASP A 1 154 ? -18.859 2.016 17.065 1.00 82.50 154 ASP A C 1
ATOM 1163 O O . ASP A 1 154 ? -18.856 1.849 15.845 1.00 82.50 154 ASP A O 1
ATOM 1167 N N . TYR A 1 155 ? -18.024 1.361 17.873 1.00 78.25 155 TYR A N 1
ATOM 1168 C CA . TYR A 1 155 ? -16.992 0.439 17.399 1.00 78.25 155 TYR A CA 1
ATOM 1169 C C . TYR A 1 155 ? -17.547 -0.745 16.600 1.00 78.25 155 TYR A C 1
ATOM 1171 O O . TYR A 1 155 ? -16.962 -1.112 15.583 1.00 78.25 155 TYR A O 1
ATOM 1179 N N . HIS A 1 156 ? -18.668 -1.330 17.024 1.00 79.19 156 HIS A N 1
ATOM 1180 C CA . HIS A 1 156 ? -19.223 -2.514 16.369 1.00 79.19 156 HIS A CA 1
ATOM 1181 C C . HIS A 1 156 ? -19.846 -2.136 15.029 1.00 79.19 156 HIS A C 1
ATOM 1183 O O . HIS A 1 156 ? -19.607 -2.813 14.031 1.00 79.19 156 HIS A O 1
ATOM 1189 N N . VAL A 1 157 ? -20.583 -1.021 14.981 1.00 82.94 157 VAL A N 1
ATOM 1190 C CA . VAL A 1 157 ? -21.167 -0.509 13.730 1.00 82.94 157 VAL A CA 1
ATOM 1191 C C . VAL A 1 157 ? -20.063 -0.128 12.747 1.00 82.94 157 VAL A C 1
ATOM 1193 O O . VAL A 1 157 ? -20.127 -0.491 11.575 1.00 82.94 157 VAL A O 1
ATOM 1196 N N . ARG A 1 158 ? -19.007 0.538 13.227 1.00 82.38 158 ARG A N 1
ATOM 1197 C CA . ARG A 1 158 ? -17.855 0.922 12.407 1.00 82.38 158 ARG A CA 1
ATOM 1198 C C . ARG A 1 158 ? -17.175 -0.300 11.795 1.00 82.38 158 ARG A C 1
ATOM 1200 O O . ARG A 1 158 ? -16.887 -0.316 10.600 1.00 82.38 158 ARG A O 1
ATOM 1207 N N . LEU A 1 159 ? -16.974 -1.342 12.598 1.00 78.75 159 LEU A N 1
ATOM 1208 C CA . LEU A 1 159 ? -16.398 -2.599 12.140 1.00 78.75 159 LEU A CA 1
ATOM 1209 C C . LEU A 1 159 ? -17.281 -3.268 11.076 1.00 78.75 159 LEU A C 1
ATOM 1211 O O . LEU A 1 159 ? -16.770 -3.677 10.039 1.00 78.75 159 LEU A O 1
ATOM 1215 N N . MET A 1 160 ? -18.601 -3.313 11.285 1.00 81.81 160 MET A N 1
ATOM 1216 C CA . MET A 1 160 ? -19.549 -3.879 10.316 1.00 81.81 160 MET A CA 1
ATOM 1217 C C . MET A 1 160 ? -19.552 -3.125 8.985 1.00 81.81 160 MET A C 1
ATOM 1219 O O . MET A 1 160 ? -19.620 -3.757 7.934 1.00 81.81 160 MET A O 1
ATOM 1223 N N . VAL A 1 161 ? -19.425 -1.794 9.008 1.00 81.50 161 VAL A N 1
ATOM 1224 C CA . VAL A 1 161 ? -19.314 -0.981 7.787 1.00 81.50 161 VAL A CA 1
ATOM 1225 C C . VAL A 1 161 ? -18.038 -1.326 7.024 1.00 81.50 161 VAL A C 1
ATOM 1227 O O . VAL A 1 161 ? -18.104 -1.587 5.828 1.00 81.50 161 VAL A O 1
ATOM 1230 N N . VAL A 1 162 ? -16.886 -1.385 7.696 1.00 79.75 162 VAL A N 1
ATOM 1231 C CA . VAL A 1 162 ? -15.593 -1.657 7.044 1.00 79.75 162 VAL A CA 1
ATOM 1232 C C . VAL A 1 162 ? -15.515 -3.087 6.505 1.00 79.75 162 VAL A C 1
ATOM 1234 O O . VAL A 1 162 ? -15.120 -3.301 5.359 1.00 79.75 162 VAL A O 1
ATOM 1237 N N . ILE A 1 163 ? -15.946 -4.066 7.301 1.00 75.44 163 ILE A N 1
ATOM 1238 C CA . ILE A 1 163 ? -16.026 -5.480 6.913 1.00 75.44 163 ILE A CA 1
ATOM 1239 C C . ILE A 1 163 ? -17.014 -5.660 5.756 1.00 75.44 163 ILE A C 1
ATOM 1241 O O . ILE A 1 163 ? -16.698 -6.335 4.774 1.00 75.44 163 ILE A O 1
ATOM 1245 N N . GLY A 1 164 ? -18.183 -5.022 5.841 1.00 75.50 164 GLY A N 1
ATOM 1246 C CA . GLY A 1 164 ? -19.206 -5.047 4.803 1.00 75.50 164 GLY A CA 1
ATOM 1247 C C . GLY A 1 164 ? -18.716 -4.429 3.498 1.00 75.50 164 GLY A C 1
ATOM 1248 O O . GLY A 1 164 ? -18.889 -5.028 2.443 1.00 75.50 164 GLY A O 1
ATOM 1249 N N . PHE A 1 165 ? -18.038 -3.282 3.553 1.00 75.94 165 PHE A N 1
ATOM 1250 C CA . PHE A 1 165 ? -17.500 -2.619 2.365 1.00 75.94 165 PHE A CA 1
ATOM 1251 C C . PHE A 1 165 ? -16.341 -3.407 1.741 1.00 75.94 165 PHE A C 1
ATOM 1253 O O . PHE A 1 165 ? -16.281 -3.551 0.520 1.00 75.94 165 PHE A O 1
ATOM 1260 N N . GLY A 1 166 ? -15.469 -3.996 2.565 1.00 68.44 166 GLY A N 1
ATOM 1261 C CA . GLY A 1 166 ? -14.409 -4.888 2.098 1.00 68.44 166 GLY A CA 1
ATOM 1262 C C . GLY A 1 166 ? -14.958 -6.141 1.420 1.00 68.44 166 GLY A C 1
ATOM 1263 O O . GLY A 1 166 ? -14.548 -6.462 0.307 1.00 68.44 166 GLY A O 1
ATOM 1264 N N . GLY A 1 167 ? -15.956 -6.793 2.022 1.00 64.81 167 GLY A N 1
ATOM 1265 C CA . GLY A 1 167 ? -16.628 -7.952 1.429 1.00 64.81 167 GLY A CA 1
ATOM 1266 C C . GLY A 1 167 ? -17.412 -7.612 0.157 1.00 64.81 167 GLY A C 1
ATOM 1267 O O . GLY A 1 167 ? -17.348 -8.345 -0.830 1.00 64.81 167 GLY A O 1
ATOM 1268 N N . LEU A 1 168 ? -18.105 -6.472 0.140 1.00 61.06 168 LEU A N 1
ATOM 1269 C CA . LEU A 1 168 ? -18.929 -6.042 -0.987 1.00 61.06 168 LEU A CA 1
ATOM 1270 C C . LEU A 1 168 ? -18.085 -5.593 -2.190 1.00 61.06 168 LEU A C 1
ATOM 1272 O O . LEU A 1 168 ? -18.462 -5.856 -3.333 1.00 61.06 168 LEU A O 1
ATOM 1276 N N . SER A 1 169 ? -16.908 -5.002 -1.951 1.00 57.38 169 SER A N 1
ATOM 1277 C CA . SER A 1 169 ? -15.963 -4.628 -3.014 1.00 57.38 169 SER A CA 1
ATOM 1278 C C . SER A 1 169 ? -15.501 -5.830 -3.856 1.00 57.38 169 SER A C 1
ATOM 1280 O O . SER A 1 169 ? -15.252 -5.691 -5.053 1.00 57.38 169 SER A O 1
ATOM 1282 N N . ALA A 1 170 ? -15.490 -7.035 -3.275 1.00 56.56 170 ALA A N 1
ATOM 1283 C CA . ALA A 1 170 ? -15.175 -8.273 -3.984 1.00 56.56 170 ALA A CA 1
ATOM 1284 C C . ALA A 1 170 ? -16.314 -8.768 -4.886 1.00 56.56 170 ALA A C 1
ATOM 1286 O O . ALA A 1 170 ? -16.058 -9.400 -5.910 1.00 56.56 170 ALA A O 1
ATOM 1287 N N . MET A 1 171 ? -17.569 -8.491 -4.521 1.00 54.44 171 MET A N 1
ATOM 1288 C CA . MET A 1 171 ? -18.742 -9.031 -5.216 1.00 54.44 171 MET A CA 1
ATOM 1289 C C . MET A 1 171 ? -19.073 -8.290 -6.517 1.00 54.44 171 MET A C 1
ATOM 1291 O O . MET A 1 171 ? -19.667 -8.880 -7.418 1.00 54.44 171 MET A O 1
ATOM 1295 N N . PHE A 1 172 ? -18.674 -7.022 -6.653 1.00 53.06 172 PHE A N 1
ATOM 1296 C CA . PHE A 1 172 ? -18.971 -6.221 -7.848 1.00 53.06 172 PHE A CA 1
ATOM 1297 C C . PHE A 1 172 ? -17.988 -6.421 -9.012 1.00 53.06 172 PHE A C 1
ATOM 1299 O O . PHE A 1 172 ? -18.257 -5.983 -10.132 1.00 53.06 172 PHE A O 1
ATOM 1306 N N . GLY A 1 173 ? -16.880 -7.135 -8.805 1.00 52.44 173 GLY A N 1
ATOM 1307 C CA . GLY A 1 173 ? -16.022 -7.552 -9.906 1.00 52.44 173 GLY A CA 1
ATOM 1308 C C . GLY A 1 173 ? -16.658 -8.720 -10.667 1.00 52.44 173 GLY A C 1
ATOM 1309 O O . GLY A 1 173 ? -16.747 -9.830 -10.165 1.00 52.44 173 GLY A O 1
ATOM 1310 N N . LYS A 1 174 ? -17.075 -8.524 -11.917 1.00 50.22 174 LYS A N 1
ATOM 1311 C CA . LYS A 1 174 ? -17.444 -9.629 -12.833 1.00 50.22 174 LYS A CA 1
ATOM 1312 C C . LYS A 1 174 ? -16.239 -10.192 -13.612 1.00 50.22 174 LYS A C 1
ATOM 1314 O O . LYS A 1 174 ? -16.409 -10.917 -14.585 1.00 50.22 174 LYS A O 1
ATOM 1319 N N . ALA A 1 175 ? -15.015 -9.853 -13.201 1.00 52.00 175 ALA A N 1
ATOM 1320 C CA . ALA A 1 175 ? -13.775 -10.161 -13.916 1.00 52.00 175 ALA A CA 1
ATOM 1321 C C . ALA A 1 175 ? -12.988 -11.323 -13.264 1.00 52.00 175 ALA A C 1
ATOM 1323 O O . ALA A 1 175 ? -13.064 -11.510 -12.048 1.00 52.00 175 ALA A O 1
ATOM 1324 N N . PRO A 1 176 ? -12.156 -12.075 -14.014 1.00 55.25 176 PRO A N 1
ATOM 1325 C CA . PRO A 1 176 ? -11.404 -13.233 -13.501 1.00 55.25 176 PRO A CA 1
ATOM 1326 C C . PRO A 1 176 ? -10.460 -12.940 -12.312 1.00 55.25 176 PRO A C 1
ATOM 1328 O O . PRO A 1 176 ? -10.023 -13.874 -11.641 1.00 55.25 176 PRO A O 1
ATOM 1331 N N . MET A 1 177 ? -10.189 -11.667 -11.991 1.00 55.38 177 MET A N 1
ATOM 1332 C CA . MET A 1 177 ? -9.440 -11.234 -10.798 1.00 55.38 177 MET A CA 1
ATOM 1333 C C . MET A 1 177 ? -10.166 -11.451 -9.462 1.00 55.38 177 MET A C 1
ATOM 1335 O O . MET A 1 177 ? -9.516 -11.469 -8.417 1.00 55.38 177 MET A O 1
ATOM 1339 N N . VAL A 1 178 ? -11.486 -11.652 -9.462 1.00 59.69 178 VAL A N 1
ATOM 1340 C CA . VAL A 1 178 ? -12.282 -11.743 -8.221 1.00 59.69 178 VAL A CA 1
ATOM 1341 C C . VAL A 1 178 ? -11.877 -12.924 -7.354 1.00 59.69 178 VAL A C 1
ATOM 1343 O O . VAL A 1 178 ? -11.870 -12.818 -6.133 1.00 59.69 178 VAL A O 1
ATOM 1346 N N . LYS A 1 179 ? -11.423 -14.024 -7.963 1.00 63.25 179 LYS A N 1
ATOM 1347 C CA . LYS A 1 179 ? -10.906 -15.184 -7.223 1.00 63.25 179 LYS A CA 1
ATOM 1348 C C . LYS A 1 179 ? -9.639 -14.853 -6.423 1.00 63.25 179 LYS A C 1
ATOM 1350 O O . LYS A 1 179 ? -9.450 -15.395 -5.336 1.00 63.25 179 LYS A O 1
ATOM 1355 N N . SER A 1 180 ? -8.782 -13.974 -6.946 1.00 56.19 180 SER A N 1
ATOM 1356 C CA . SER A 1 180 ? -7.574 -13.526 -6.243 1.00 56.19 180 SER A CA 1
ATOM 1357 C C . SER A 1 180 ? -7.914 -12.560 -5.114 1.00 56.19 180 SER A C 1
ATOM 1359 O O . SER A 1 180 ? -7.422 -12.741 -4.006 1.00 56.19 180 SER A O 1
ATOM 1361 N N . ILE A 1 181 ? -8.801 -11.593 -5.366 1.00 61.91 181 ILE A N 1
ATOM 1362 C CA . ILE A 1 181 ? -9.257 -10.625 -4.355 1.00 61.91 181 ILE A CA 1
ATOM 1363 C C . ILE A 1 181 ? -9.952 -11.351 -3.197 1.00 61.91 181 ILE A C 1
ATOM 1365 O O . ILE A 1 181 ? -9.636 -11.116 -2.034 1.00 61.91 181 ILE A O 1
ATOM 1369 N N . LEU A 1 182 ? -10.826 -12.311 -3.511 1.00 65.50 182 LEU A N 1
ATOM 1370 C CA . LEU A 1 182 ? -11.539 -13.100 -2.511 1.00 65.50 182 LEU A CA 1
ATOM 1371 C C . LEU A 1 182 ? -10.581 -13.886 -1.608 1.00 65.50 182 LEU A C 1
ATOM 1373 O O . LEU A 1 182 ? -10.770 -13.921 -0.398 1.00 65.50 182 LEU A O 1
ATOM 1377 N N . ARG A 1 183 ? -9.518 -14.480 -2.167 1.00 73.62 183 ARG A N 1
ATOM 1378 C CA . ARG A 1 183 ? -8.510 -15.197 -1.371 1.00 73.62 183 ARG A CA 1
ATOM 1379 C C . ARG A 1 183 ? -7.776 -14.269 -0.406 1.00 73.62 183 ARG A C 1
ATOM 1381 O O . ARG A 1 183 ? -7.556 -14.648 0.741 1.00 73.62 183 ARG A O 1
ATOM 1388 N N . VAL A 1 184 ? -7.399 -13.077 -0.869 1.00 68.12 184 VAL A N 1
ATOM 1389 C CA . VAL A 1 184 ? -6.698 -12.089 -0.040 1.00 68.12 184 VAL A CA 1
ATOM 1390 C C . VAL A 1 184 ? -7.609 -11.573 1.071 1.00 68.12 184 VAL A C 1
ATOM 1392 O O . VAL A 1 184 ? -7.166 -11.480 2.209 1.00 68.12 184 VAL A O 1
ATOM 1395 N N . LEU A 1 185 ? -8.891 -11.333 0.787 1.00 69.69 185 LEU A N 1
ATOM 1396 C CA . LEU A 1 185 ? -9.866 -10.923 1.801 1.00 69.69 185 LEU A CA 1
ATOM 1397 C C . LEU A 1 185 ? -10.133 -12.010 2.840 1.00 69.69 185 LEU A C 1
ATOM 1399 O O . LEU A 1 185 ? -10.156 -11.711 4.029 1.00 69.69 185 LEU A O 1
ATOM 1403 N N . VAL A 1 186 ? -10.283 -13.270 2.419 1.00 76.12 186 VAL A N 1
ATOM 1404 C CA . VAL A 1 186 ? -10.459 -14.399 3.349 1.00 76.12 186 VAL A CA 1
ATOM 1405 C C . VAL A 1 186 ? -9.233 -14.547 4.253 1.00 76.12 186 VAL A C 1
ATOM 1407 O O . VAL A 1 186 ? -9.379 -14.677 5.468 1.00 76.12 186 VAL A O 1
ATOM 1410 N N . GLY A 1 187 ? -8.025 -14.468 3.686 1.00 76.69 187 GLY A N 1
ATOM 1411 C CA . GLY A 1 187 ? -6.789 -14.452 4.473 1.00 76.69 187 GLY A CA 1
ATOM 1412 C C . GLY A 1 187 ? -6.704 -13.240 5.405 1.00 76.69 187 GLY A C 1
ATOM 1413 O O . GLY A 1 187 ? -6.301 -13.378 6.557 1.00 76.69 187 GLY A O 1
ATOM 1414 N N . GLY A 1 188 ? -7.150 -12.075 4.934 1.00 73.88 188 GLY A N 1
ATOM 1415 C CA . GLY A 1 188 ? -7.201 -10.830 5.689 1.00 73.88 188 GLY A CA 1
ATOM 1416 C C . GLY A 1 188 ? -8.134 -10.897 6.895 1.00 73.88 188 GLY A C 1
ATOM 1417 O O . GLY A 1 188 ? -7.713 -10.556 7.994 1.00 73.88 188 GLY A O 1
ATOM 1418 N N . TRP A 1 189 ? -9.360 -11.402 6.727 1.00 76.19 189 TRP A N 1
ATOM 1419 C CA . TRP A 1 189 ? -10.305 -11.630 7.828 1.00 76.19 189 TRP A CA 1
ATOM 1420 C C . TRP A 1 189 ? -9.784 -12.639 8.847 1.00 76.19 189 TRP A C 1
ATOM 1422 O O . TRP A 1 189 ? -9.955 -12.440 10.049 1.00 76.19 189 TRP A O 1
ATOM 1432 N N . LEU A 1 190 ? -9.122 -13.703 8.387 1.00 82.31 190 LEU A N 1
ATOM 1433 C CA . LEU A 1 190 ? -8.508 -14.676 9.284 1.00 82.31 190 LEU A CA 1
ATOM 1434 C C . LEU A 1 190 ? -7.385 -14.030 10.110 1.00 82.31 190 LEU A C 1
ATOM 1436 O O . LEU A 1 190 ? -7.372 -14.155 11.334 1.00 82.31 190 LEU A O 1
ATOM 1440 N N . ALA A 1 191 ? -6.476 -13.301 9.454 1.00 77.81 191 ALA A N 1
ATOM 1441 C CA . ALA A 1 191 ? -5.379 -12.593 10.109 1.00 77.81 191 ALA A CA 1
ATOM 1442 C C . ALA A 1 191 ? -5.900 -11.559 11.113 1.00 77.81 191 ALA A C 1
ATOM 1444 O O . ALA A 1 191 ? -5.459 -11.527 12.257 1.00 77.81 191 ALA A O 1
ATOM 1445 N N . MET A 1 192 ? -6.905 -10.785 10.710 1.00 75.06 192 MET A N 1
ATOM 1446 C CA . MET A 1 192 ? -7.641 -9.866 11.567 1.00 75.06 192 MET A CA 1
ATOM 1447 C C . MET A 1 192 ? -8.183 -10.569 12.812 1.00 75.06 192 MET A C 1
ATOM 1449 O O . MET A 1 192 ? -7.892 -10.128 13.922 1.00 75.06 192 MET A O 1
ATOM 1453 N N . GLY A 1 193 ? -8.930 -11.666 12.658 1.00 78.06 193 GLY A N 1
ATOM 1454 C CA . GLY A 1 193 ? -9.484 -12.416 13.788 1.00 78.06 193 GLY A CA 1
ATOM 1455 C C . GLY A 1 193 ? -8.408 -12.875 14.777 1.00 78.06 193 GLY A C 1
ATOM 1456 O O . GLY A 1 193 ? -8.588 -12.748 15.989 1.00 78.06 193 GLY A O 1
ATOM 1457 N N . ILE A 1 194 ? -7.258 -13.323 14.265 1.00 82.88 194 ILE A N 1
ATOM 1458 C CA . ILE A 1 194 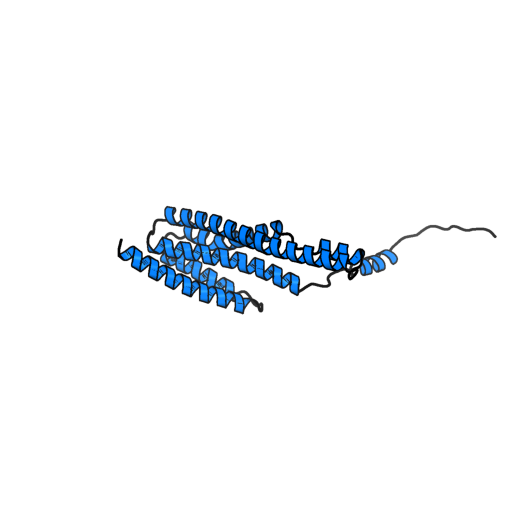? -6.094 -13.693 15.080 1.00 82.88 194 ILE A CA 1
ATOM 1459 C C . ILE A 1 194 ? -5.536 -12.470 15.816 1.00 82.88 194 ILE A C 1
ATOM 1461 O O . ILE A 1 194 ? -5.358 -12.526 17.033 1.00 82.88 194 ILE A O 1
ATOM 1465 N N . THR A 1 195 ? -5.295 -11.358 15.112 1.00 79.88 195 THR A N 1
ATOM 1466 C CA . THR A 1 195 ? -4.796 -10.113 15.712 1.00 79.88 195 THR A CA 1
ATOM 1467 C C . THR A 1 195 ? -5.735 -9.622 16.805 1.00 79.88 195 THR A C 1
ATOM 1469 O O . THR A 1 195 ? -5.280 -9.375 17.914 1.00 79.88 195 THR A O 1
ATOM 1472 N N . PHE A 1 196 ? -7.044 -9.562 16.547 1.00 77.62 196 PHE A N 1
ATOM 1473 C CA . PHE A 1 196 ? -8.035 -9.176 17.549 1.00 77.62 196 PHE A CA 1
ATOM 1474 C C . PHE A 1 196 ? -7.980 -10.074 18.781 1.00 77.62 196 PHE A C 1
ATOM 1476 O O . PHE A 1 196 ? -7.929 -9.560 19.895 1.00 77.62 196 PHE A O 1
ATOM 1483 N N . GLY A 1 197 ? -7.952 -11.397 18.590 1.00 80.94 197 GLY A N 1
ATOM 1484 C CA . GLY A 1 197 ? -7.860 -12.362 19.684 1.00 80.94 197 GLY A CA 1
ATOM 1485 C C . GLY A 1 197 ? -6.613 -12.153 20.545 1.00 80.94 197 GLY A C 1
ATOM 1486 O O . GLY A 1 197 ? -6.716 -12.077 21.769 1.00 80.94 197 GLY A O 1
ATOM 1487 N N . LEU A 1 198 ? -5.448 -11.973 19.915 1.00 82.88 198 LEU A N 1
ATOM 1488 C CA . LEU A 1 198 ? -4.184 -11.672 20.596 1.00 82.88 198 LEU A CA 1
ATOM 1489 C C . LEU A 1 198 ? -4.243 -10.351 21.361 1.00 82.88 198 LEU A C 1
ATOM 1491 O O . LEU A 1 198 ? -3.896 -10.299 22.540 1.00 82.88 198 LEU A O 1
ATOM 1495 N N . THR A 1 199 ? -4.708 -9.287 20.714 1.00 81.38 199 THR A N 1
ATOM 1496 C CA . THR A 1 199 ? -4.793 -7.962 21.328 1.00 81.38 199 THR A CA 1
ATOM 1497 C C . THR A 1 199 ? -5.785 -7.954 22.495 1.00 81.38 199 THR A C 1
ATOM 1499 O O . THR A 1 199 ? -5.516 -7.324 23.517 1.00 81.38 199 THR A O 1
ATOM 1502 N N . LYS A 1 200 ? -6.878 -8.725 22.412 1.00 77.94 200 LYS A N 1
ATOM 1503 C CA . LYS A 1 200 ? -7.814 -8.934 23.525 1.00 77.94 200 LYS A CA 1
ATOM 1504 C C . LYS A 1 200 ? -7.194 -9.707 24.684 1.00 77.94 200 LYS A C 1
ATOM 1506 O O . LYS A 1 200 ? -7.427 -9.326 25.826 1.00 77.94 200 LYS A O 1
ATOM 1511 N N . LEU A 1 201 ? -6.430 -10.767 24.418 1.00 82.44 201 LEU A N 1
ATOM 1512 C CA . LEU A 1 201 ? -5.765 -11.557 25.462 1.00 82.44 201 LEU A CA 1
ATOM 1513 C C . LEU A 1 201 ? -4.721 -10.729 26.215 1.00 82.44 201 LEU A C 1
ATOM 1515 O O . LEU A 1 201 ? -4.732 -10.709 27.441 1.00 82.44 201 LEU A O 1
ATOM 1519 N N . VAL A 1 202 ? -3.877 -9.992 25.488 1.00 80.69 202 VAL A N 1
ATOM 1520 C CA . VAL A 1 202 ? -2.867 -9.105 26.087 1.00 80.69 202 VAL A CA 1
ATOM 1521 C C . VAL A 1 202 ? -3.530 -7.952 26.841 1.00 80.69 202 VAL A C 1
ATOM 1523 O O . VAL A 1 202 ? -3.164 -7.670 27.976 1.00 80.69 202 VAL A O 1
ATOM 1526 N N . GLY A 1 203 ? -4.546 -7.318 26.251 1.00 66.00 203 GLY A N 1
ATOM 1527 C CA . GLY A 1 203 ? -5.271 -6.215 26.881 1.00 66.00 203 GLY A CA 1
ATOM 1528 C C . GLY A 1 203 ? -6.181 -6.622 28.044 1.00 66.00 203 GLY A C 1
ATOM 1529 O O . GLY A 1 203 ? -6.650 -5.747 28.754 1.00 66.00 203 GLY A O 1
ATOM 1530 N N . SER A 1 204 ? -6.456 -7.916 28.244 1.00 64.88 204 SER A N 1
ATOM 1531 C CA . SER A 1 204 ? -7.189 -8.410 29.424 1.00 64.88 204 SER A CA 1
ATOM 1532 C C . SER A 1 204 ? -6.268 -8.664 30.624 1.00 64.88 204 SER A C 1
ATOM 1534 O O . SER A 1 204 ? -6.765 -8.897 31.722 1.00 64.88 204 SER A O 1
ATOM 1536 N N . GLY A 1 205 ? -4.946 -8.658 30.412 1.00 56.09 205 GLY A N 1
ATOM 1537 C CA . GLY A 1 205 ? -3.930 -8.814 31.456 1.00 56.09 205 GLY A CA 1
ATOM 1538 C C . GLY A 1 205 ? -3.267 -7.506 31.902 1.00 56.09 205 GLY A C 1
ATOM 1539 O O . GLY A 1 205 ? -2.370 -7.561 32.742 1.00 56.09 205 GLY A O 1
ATOM 1540 N N . LEU A 1 206 ? -3.676 -6.363 31.338 1.00 52.38 206 LEU A N 1
ATOM 1541 C CA . LEU A 1 206 ? -3.209 -5.011 31.666 1.00 52.38 206 LEU A CA 1
ATOM 1542 C C . LEU A 1 206 ? -4.356 -4.201 32.284 1.00 52.38 206 LEU A C 1
ATOM 1544 O O . LEU A 1 206 ? -4.075 -3.403 33.203 1.00 52.38 206 LEU A O 1
#

Organism: NCBI:txid360622

InterPro domains:
  IPR008217 Ccc1 family [PF01988] (38-109)
  IPR008217 Ccc1 family [PF01988] (114-199)
  IPR008217 Ccc1 family [PTHR31851] (8-202)

pLDDT: mean 74.57, std 18.66, range [29.27, 95.38]

Secondary structure (DSSP, 8-state):
-----------SHHHHHHHHHHHTT-----HHHHHHHHHHHHHHHHHHHHHHHHHHHHHHHH---HHHHHHHHHHHHHHHHHHHHHHHHHHHHHHHHHHHHHHHHHHHTT-S-HHHHHHHHHHS--HHHHHHHHHHHHHHHHHHHHHHHHH--SHHHHHHHHHHHHHHHHHT--STTHHHHHHHHHHHHHHHHHHHHHHHHHHT--